Protein AF-A0AAV7XNY3-F1 (afdb_monomer_lite)

Foldseek 3Di:
DDDDPVVVVVPDDDPPDDVVVVVCVVPDPDDDDPLNVLLVVQDDPVDDPCVSCVLQVHDPDCCVVPPDQDPVSVVVVVVVVVPVVDDDDDDDDDPPPPPPVPPPPRHPSNVVNVVVVPDDDDPPDDDDPVLLVLLVVCCVPPNLPLVVSLVDPVVPVSDHSVRSVVSNVVQVVDCVSVVVVVPPPPPPPDDDDDPDDPPDPQDDDDPVRLVLLLVCCVPPNLPLCVSLVDPPPPVNDHSVRSVVSNVSQCVDCVSVVVSVVCVVVVDPDDDDDDDDDD

pLDDT: mean 78.26, std 18.75, range [31.02, 97.56]

Secondary structure (DSSP, 8-state):
-PPPHHHHHHT---TTS-HHHHHHHHH---PPPHHHHHHHHT--TTS-HHHHHHHTT--S-HHHHSPPPPHHHHHHHHHHHHHTTS---------------------HHHHHHHHHHTSPPP---PPPHHHHHHHHHHHHHHTT-HHHHHTSTT-TT---HHHHHHHHHHHHT-HHHHHHHHS------TT---S---PPPPPPPPHHHHHHHHHHHHHHTT-HHHHHT-TT-TT---HHHHHHHHHHHHH-HHHHHHHHHHHHTT------------

Sequence (278 aa):
MGRTKRERRARRYRHGVNRKRLRTKQESTGKVTDAVLAVQKEWDEKKSYMANLATMGLAFDPNIAVKIPSAKERVVPIVAESARDVQSDSESDESEVDSTPVESEKSRVAEEVERLAKRPRPNCMGLPKSQIKLLTHYINKYGEDYAAMSRDSKNIYQDTPSQIRQKIKVFKSIPAYWDCRERPKPVVVGKGQLPFRRSKKEKTFGKKEVEWITYCLNRYGRNYQAMAKDVRNEFQDSAGDIRREIMRFRRNPTYWDAYKANNVAGVYLVNKAPEIAP

InterPro domains:
  IPR019002 Ribosome biogenesis protein Nop16 [PF09420] (75-171)
  IPR019002 Ribosome biogenesis protein Nop16 [PF09420] (198-249)
  IPR019002 Ribosome biogenesis protein Nop16 [PTHR13243] (1-174)

Organism: NCBI:txid439358

Radius of gyration: 38.22 Å; chains: 1; bounding box: 58×65×115 Å

Structure (mmCIF, N/CA/C/O backbone):
data_AF-A0AAV7XNY3-F1
#
_entry.id   AF-A0AAV7XNY3-F1
#
loop_
_atom_site.group_PDB
_atom_site.id
_atom_site.type_symbol
_atom_site.label_atom_id
_atom_site.label_alt_id
_atom_site.label_comp_id
_atom_site.label_asym_id
_atom_site.label_entity_id
_atom_site.label_seq_id
_atom_site.pdbx_PDB_ins_code
_atom_site.Cartn_x
_atom_site.Cartn_y
_atom_site.Cartn_z
_atom_site.occupancy
_atom_site.B_iso_or_equiv
_atom_site.auth_seq_id
_atom_site.auth_comp_id
_atom_site.auth_asym_id
_atom_site.auth_atom_id
_atom_site.pdbx_PDB_model_num
ATOM 1 N N . MET A 1 1 ? -13.027 29.587 -40.091 1.00 60.62 1 MET A N 1
ATOM 2 C CA . MET A 1 1 ? -13.458 28.240 -39.648 1.00 60.62 1 MET A CA 1
ATOM 3 C C . MET A 1 1 ? -13.548 28.190 -38.128 1.00 60.62 1 MET A C 1
ATOM 5 O O . MET A 1 1 ? -12.575 28.503 -37.449 1.00 60.62 1 MET A O 1
ATOM 9 N N . GLY A 1 2 ? -14.722 27.864 -37.581 1.00 77.75 2 GLY A N 1
ATOM 10 C CA . GLY A 1 2 ? -14.920 27.738 -36.136 1.00 77.75 2 GLY A CA 1
ATOM 11 C C . GLY A 1 2 ? -14.223 26.498 -35.571 1.00 77.75 2 GLY A C 1
ATOM 12 O O . GLY A 1 2 ? -14.216 25.443 -36.196 1.00 77.75 2 GLY A O 1
ATOM 13 N N . ARG A 1 3 ? -13.642 26.623 -34.374 1.00 80.00 3 ARG A N 1
ATOM 14 C CA . ARG A 1 3 ? -12.966 25.509 -33.685 1.00 80.00 3 ARG A CA 1
ATOM 15 C C . ARG A 1 3 ? -13.921 24.348 -33.423 1.00 80.00 3 ARG A C 1
ATOM 17 O O . ARG A 1 3 ? -15.073 24.563 -33.032 1.00 80.00 3 ARG A O 1
ATOM 24 N N . THR A 1 4 ? -13.415 23.124 -33.537 1.00 87.81 4 THR A N 1
ATOM 25 C CA . THR A 1 4 ? -14.228 21.918 -33.337 1.00 87.81 4 THR A CA 1
ATOM 26 C C . THR A 1 4 ? -14.628 21.737 -31.867 1.00 87.81 4 THR A C 1
ATOM 28 O O . THR A 1 4 ? -13.979 22.219 -30.930 1.00 87.81 4 THR A O 1
ATOM 31 N N . LYS A 1 5 ? -15.714 20.992 -31.620 1.00 82.44 5 LYS A N 1
ATOM 32 C CA . LYS A 1 5 ? -16.205 20.689 -30.260 1.00 82.44 5 LYS A CA 1
ATOM 33 C C . LYS A 1 5 ? -15.150 19.951 -29.416 1.00 82.44 5 LYS A C 1
ATOM 35 O O . LYS A 1 5 ? -15.079 20.167 -28.204 1.00 82.44 5 LYS A O 1
ATOM 40 N N . ARG A 1 6 ? -14.302 19.130 -30.055 1.00 85.62 6 ARG A N 1
ATOM 41 C CA . ARG A 1 6 ? -13.172 18.420 -29.429 1.00 85.62 6 ARG A CA 1
ATOM 42 C C . ARG A 1 6 ? -12.104 19.394 -28.932 1.00 85.62 6 ARG A C 1
ATOM 44 O O . ARG A 1 6 ? -11.726 19.322 -27.765 1.00 85.62 6 ARG A O 1
ATOM 51 N N . GLU A 1 7 ? -11.691 20.347 -29.764 1.00 84.69 7 GLU A N 1
ATOM 52 C CA . GLU A 1 7 ? -10.712 21.376 -29.387 1.00 84.69 7 GLU A CA 1
ATOM 53 C C . GLU A 1 7 ? -11.215 22.264 -28.247 1.00 84.69 7 GLU A C 1
ATOM 55 O O . GLU A 1 7 ? -10.482 22.540 -27.296 1.00 84.69 7 GLU A O 1
ATOM 60 N N . ARG A 1 8 ? -12.493 22.666 -28.295 1.00 82.31 8 ARG A N 1
ATOM 61 C CA . ARG A 1 8 ? -13.129 23.449 -27.223 1.00 82.31 8 ARG A CA 1
ATOM 62 C C . ARG A 1 8 ? -13.159 22.692 -25.891 1.00 82.31 8 ARG A C 1
ATOM 64 O O . ARG A 1 8 ? -12.928 23.300 -24.850 1.00 82.31 8 ARG A O 1
ATOM 71 N N . ARG A 1 9 ? -13.405 21.374 -25.901 1.00 77.88 9 ARG A N 1
ATOM 72 C CA . ARG A 1 9 ? -13.362 20.526 -24.692 1.00 77.88 9 ARG A CA 1
ATOM 73 C C . ARG A 1 9 ? -11.938 20.318 -24.169 1.00 77.88 9 ARG A C 1
ATOM 75 O O . ARG A 1 9 ? -11.740 20.377 -22.959 1.00 77.88 9 ARG A O 1
ATOM 82 N N . ALA A 1 10 ? -10.960 20.110 -25.051 1.00 78.81 10 ALA A N 1
ATOM 83 C CA . ALA A 1 10 ? -9.560 19.894 -24.676 1.00 78.81 10 ALA A CA 1
ATOM 84 C C . ALA A 1 10 ? -8.910 21.140 -24.047 1.00 78.81 10 ALA A C 1
ATOM 86 O O . ALA A 1 10 ? -8.073 21.017 -23.158 1.00 78.81 10 ALA A O 1
ATOM 87 N N . ARG A 1 11 ? -9.329 22.341 -24.468 1.00 78.56 11 ARG A N 1
ATOM 88 C CA . ARG A 1 11 ? -8.808 23.625 -23.972 1.00 78.56 11 ARG A CA 1
ATOM 89 C C . ARG A 1 11 ? -9.497 24.153 -22.706 1.00 78.56 11 ARG A C 1
ATOM 91 O O . ARG A 1 11 ? -9.150 25.238 -22.248 1.00 78.56 11 ARG A O 1
ATOM 98 N N . ARG A 1 12 ? -10.451 23.422 -22.113 1.00 83.25 12 ARG A N 1
ATOM 99 C CA . ARG A 1 12 ? -11.052 23.821 -20.829 1.00 83.25 12 ARG A CA 1
ATOM 100 C C . ARG A 1 12 ? -10.043 23.660 -19.694 1.00 83.25 12 ARG A C 1
ATOM 102 O O . ARG A 1 12 ? -9.547 22.562 -19.442 1.00 83.25 12 ARG A O 1
ATOM 109 N N . TYR A 1 13 ? -9.783 24.755 -18.986 1.00 81.25 13 TYR A N 1
ATOM 110 C CA . TYR A 1 13 ? -8.960 24.742 -17.783 1.00 81.25 13 TYR A CA 1
ATOM 111 C C . TYR A 1 13 ? -9.664 23.942 -16.676 1.00 81.25 13 TYR A C 1
ATOM 113 O O . TYR A 1 13 ? -10.813 24.215 -16.332 1.00 81.25 13 TYR A O 1
ATOM 121 N N . ARG A 1 14 ? -8.991 22.921 -16.132 1.00 84.75 14 ARG A N 1
ATOM 122 C CA . ARG A 1 14 ? -9.511 22.100 -15.030 1.00 84.75 14 ARG A CA 1
ATOM 123 C C . ARG A 1 14 ? -8.965 22.625 -13.706 1.00 84.75 14 ARG A C 1
ATOM 125 O O . ARG A 1 14 ? -7.816 22.352 -13.375 1.00 84.75 14 ARG A O 1
ATOM 132 N N . HIS A 1 15 ? -9.797 23.324 -12.938 1.00 86.12 15 HIS A N 1
ATOM 133 C CA . HIS A 1 15 ? -9.396 23.929 -11.661 1.00 86.12 15 HIS A CA 1
ATOM 134 C C . HIS A 1 15 ? -8.966 22.903 -10.593 1.00 86.12 15 HIS A C 1
ATOM 136 O O . HIS A 1 15 ? -8.122 23.207 -9.760 1.00 86.12 15 HIS A O 1
ATOM 142 N N . GLY A 1 16 ? -9.472 21.665 -10.653 1.00 89.25 16 GLY A N 1
ATOM 143 C CA . GLY A 1 16 ? -9.111 20.591 -9.714 1.00 89.25 16 GLY A CA 1
ATOM 144 C C . GLY A 1 16 ? -7.797 19.858 -10.017 1.00 89.25 16 GLY A C 1
ATOM 145 O O . GLY A 1 16 ? -7.456 18.909 -9.316 1.00 89.25 16 GLY A O 1
ATOM 146 N N . VAL A 1 17 ? -7.063 20.238 -11.071 1.00 88.50 17 VAL A N 1
ATOM 147 C CA . VAL A 1 17 ? -5.832 19.547 -11.481 1.00 88.50 17 VAL A CA 1
ATOM 148 C C . VAL A 1 17 ? -4.634 20.471 -11.323 1.00 88.50 17 VAL A C 1
ATOM 150 O O . VAL A 1 17 ? -4.511 21.487 -12.004 1.00 88.50 17 VAL A O 1
ATOM 153 N N . ASN A 1 18 ? -3.684 20.077 -10.475 1.00 90.31 18 ASN A N 1
ATOM 154 C CA . ASN A 1 18 ? -2.421 20.793 -10.356 1.00 90.31 18 ASN A CA 1
ATOM 155 C C . ASN A 1 18 ? -1.539 20.516 -11.588 1.00 90.31 18 ASN A C 1
ATOM 157 O O . ASN A 1 18 ? -0.891 19.471 -11.690 1.00 90.31 18 ASN A O 1
ATOM 161 N N . ARG A 1 19 ? -1.514 21.468 -12.528 1.00 84.81 19 ARG A N 1
ATOM 162 C CA . ARG A 1 19 ? -0.795 21.354 -13.809 1.00 84.81 19 ARG A CA 1
ATOM 163 C C . ARG A 1 19 ? 0.710 21.158 -13.642 1.00 84.81 19 ARG A C 1
ATOM 165 O O . ARG A 1 19 ? 1.293 20.454 -14.456 1.00 84.81 19 ARG A O 1
ATOM 172 N N . LYS A 1 20 ? 1.322 21.709 -12.583 1.00 89.88 20 LYS A N 1
ATOM 173 C CA . LYS A 1 20 ? 2.748 21.485 -12.290 1.00 89.88 20 LYS A CA 1
ATOM 174 C C . LYS A 1 20 ? 3.008 20.005 -12.007 1.00 89.88 20 LYS A C 1
ATOM 176 O O . LYS A 1 20 ? 3.849 19.407 -12.658 1.00 89.88 20 LYS A O 1
ATOM 181 N N . ARG A 1 21 ? 2.206 19.386 -11.130 1.00 91.62 21 ARG A N 1
ATOM 182 C CA . ARG A 1 21 ? 2.312 17.946 -10.821 1.00 91.62 21 ARG A CA 1
ATOM 183 C C . ARG A 1 21 ? 2.036 17.066 -12.037 1.00 91.62 21 ARG A C 1
ATOM 185 O O . ARG A 1 21 ? 2.704 16.055 -12.218 1.00 91.62 21 ARG A O 1
ATOM 192 N N . LEU A 1 22 ? 1.054 17.441 -12.857 1.00 90.00 22 LEU A N 1
ATOM 193 C CA . LEU A 1 22 ? 0.734 16.715 -14.085 1.00 90.00 22 LEU A CA 1
ATOM 194 C C . LEU A 1 22 ? 1.901 16.774 -15.076 1.00 90.00 22 LEU A C 1
ATOM 196 O O . LEU A 1 22 ? 2.285 15.735 -15.598 1.00 90.00 22 LEU A O 1
ATOM 200 N N . ARG A 1 23 ? 2.495 17.956 -15.274 1.00 91.31 23 ARG A N 1
ATOM 201 C CA . ARG A 1 23 ? 3.673 18.146 -16.125 1.00 91.31 23 ARG A CA 1
ATOM 202 C C . ARG A 1 23 ? 4.863 17.331 -15.622 1.00 91.31 23 ARG A C 1
ATOM 204 O O . ARG A 1 23 ? 5.391 16.537 -16.381 1.00 91.31 23 ARG A O 1
ATOM 211 N N . THR A 1 24 ? 5.197 17.419 -14.333 1.00 92.12 24 THR A N 1
ATOM 212 C CA . THR A 1 24 ? 6.263 16.596 -13.736 1.00 92.12 24 THR A CA 1
ATOM 213 C C . THR A 1 24 ? 5.999 15.101 -13.917 1.00 92.12 24 THR A C 1
ATOM 215 O O . THR A 1 24 ? 6.927 14.345 -14.161 1.00 92.12 24 THR A O 1
ATOM 218 N N . LYS A 1 25 ? 4.738 14.656 -13.831 1.00 89.94 25 LYS A N 1
ATOM 219 C CA . LYS A 1 25 ? 4.373 13.256 -14.085 1.00 89.94 25 LYS A CA 1
ATOM 220 C C . LYS A 1 25 ? 4.537 12.863 -15.559 1.00 89.94 25 LYS A C 1
ATOM 222 O O . LYS A 1 25 ? 4.897 11.725 -15.817 1.00 89.94 25 LYS A O 1
ATOM 227 N N . GLN A 1 26 ? 4.248 13.766 -16.495 1.00 88.00 26 GLN A N 1
ATOM 228 C CA . GLN A 1 26 ? 4.420 13.536 -17.935 1.00 88.00 26 GLN A CA 1
ATOM 229 C C . GLN A 1 26 ? 5.892 13.529 -18.352 1.00 88.00 26 GLN A C 1
ATOM 231 O O . GLN A 1 26 ? 6.279 12.709 -19.170 1.00 88.00 26 GLN A O 1
ATOM 236 N N . GLU A 1 27 ? 6.694 14.427 -17.784 1.00 90.94 27 GLU A N 1
ATOM 237 C CA . GLU A 1 27 ? 8.138 14.529 -18.036 1.00 90.94 27 GLU A CA 1
ATOM 238 C C . GLU A 1 27 ? 8.943 13.491 -17.240 1.00 90.94 27 GLU A C 1
ATOM 240 O O . GLU A 1 27 ? 10.136 13.322 -17.468 1.00 90.94 27 GLU A O 1
ATOM 245 N N . SER A 1 28 ? 8.318 12.796 -16.285 1.00 89.56 28 SER A N 1
ATOM 246 C CA . SER A 1 28 ? 8.999 11.770 -15.505 1.00 89.56 28 SER A CA 1
ATOM 247 C C . SER A 1 28 ? 9.306 10.557 -16.376 1.00 89.56 28 SER A C 1
ATOM 249 O O . SER A 1 28 ? 8.402 9.856 -16.823 1.00 89.56 28 SER A O 1
ATOM 251 N N . THR A 1 29 ? 10.592 10.239 -16.495 1.00 82.94 29 THR A N 1
ATOM 252 C CA . THR A 1 29 ? 11.114 9.016 -17.128 1.00 82.94 29 THR A CA 1
ATOM 253 C C . THR A 1 29 ? 10.800 7.739 -16.327 1.00 82.94 29 THR A C 1
ATOM 255 O O . THR A 1 29 ? 11.168 6.639 -16.722 1.00 82.94 29 THR A O 1
ATOM 258 N N . GLY A 1 30 ? 10.097 7.855 -15.192 1.00 84.81 30 GLY A N 1
ATOM 259 C CA . GLY A 1 30 ? 9.777 6.733 -14.314 1.00 84.81 30 GLY A CA 1
ATOM 260 C C . GLY A 1 30 ? 10.961 6.277 -13.456 1.00 84.81 30 GLY A C 1
ATOM 261 O O . GLY A 1 30 ? 11.948 6.990 -13.286 1.00 84.81 30 GLY A O 1
ATOM 262 N N . LYS A 1 31 ? 10.829 5.094 -12.845 1.00 84.06 31 LYS A N 1
ATOM 263 C CA . LYS A 1 31 ? 11.917 4.457 -12.091 1.00 84.06 31 LYS A CA 1
ATOM 264 C C . LYS A 1 31 ? 12.722 3.579 -13.038 1.00 84.06 31 LYS A C 1
ATOM 266 O O . LYS A 1 31 ? 12.127 2.805 -13.784 1.00 84.06 31 LYS A O 1
ATOM 271 N N . VAL A 1 32 ? 14.046 3.657 -12.947 1.00 83.50 32 VAL A N 1
ATOM 272 C CA . VAL A 1 32 ? 14.933 2.739 -13.664 1.00 83.50 32 VAL A CA 1
ATOM 273 C C . VAL A 1 32 ? 14.708 1.330 -13.117 1.00 83.50 32 VAL A C 1
ATOM 275 O O . VAL A 1 32 ? 14.843 1.094 -11.917 1.00 83.50 32 VAL A O 1
ATOM 278 N N . THR A 1 33 ? 14.289 0.416 -13.985 1.00 85.88 33 THR A N 1
ATOM 279 C CA . THR A 1 33 ? 14.104 -1.002 -13.654 1.00 85.88 33 THR A CA 1
ATOM 280 C C . THR A 1 33 ? 15.381 -1.785 -13.924 1.00 85.88 33 THR A C 1
ATOM 282 O O .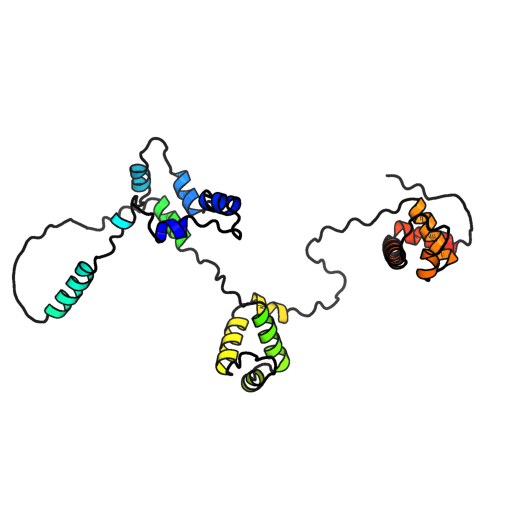 THR A 1 33 ? 16.136 -1.418 -14.822 1.00 85.88 33 THR A O 1
ATOM 285 N N . ASP A 1 34 ? 15.562 -2.920 -13.253 1.00 85.44 34 ASP A N 1
ATOM 286 C CA . ASP A 1 34 ? 16.722 -3.807 -13.438 1.00 85.44 34 ASP A CA 1
ATOM 287 C C . ASP A 1 34 ? 16.963 -4.200 -14.910 1.00 85.44 34 ASP A C 1
ATOM 289 O O . ASP A 1 34 ? 18.106 -4.288 -15.344 1.00 85.44 34 ASP A O 1
ATOM 293 N N . ALA A 1 35 ? 15.897 -4.350 -15.706 1.00 87.12 35 ALA A N 1
ATOM 294 C CA . ALA A 1 35 ? 15.998 -4.638 -17.140 1.00 87.12 35 ALA A CA 1
ATOM 295 C C . ALA A 1 35 ? 16.651 -3.495 -17.942 1.00 87.12 35 ALA A C 1
ATOM 297 O O . ALA A 1 35 ? 17.432 -3.743 -18.852 1.00 87.12 35 ALA A O 1
ATOM 298 N N . VAL A 1 36 ? 16.382 -2.239 -17.574 1.00 86.94 36 VAL A N 1
ATOM 299 C CA . VAL A 1 36 ? 16.986 -1.063 -18.226 1.00 86.94 36 VAL A CA 1
ATOM 300 C C . VAL A 1 36 ? 18.461 -0.951 -17.849 1.00 86.94 36 VAL A C 1
ATOM 302 O O . VAL A 1 36 ? 19.274 -0.571 -18.683 1.00 86.94 36 VAL A O 1
ATOM 305 N N . LEU A 1 37 ? 18.825 -1.341 -16.623 1.00 90.44 37 LEU A N 1
ATOM 306 C CA . LEU A 1 37 ? 20.226 -1.399 -16.202 1.00 90.44 37 LEU A CA 1
ATOM 307 C C . LEU A 1 37 ? 21.015 -2.463 -16.974 1.00 90.44 37 LEU A C 1
ATOM 309 O O . LEU A 1 37 ? 22.175 -2.223 -17.289 1.00 90.44 37 LEU A O 1
ATOM 313 N N . ALA A 1 38 ? 20.411 -3.616 -17.282 1.00 90.25 38 ALA A N 1
ATOM 314 C CA . ALA A 1 38 ? 21.050 -4.646 -18.106 1.00 90.25 38 ALA A CA 1
ATOM 315 C C . ALA A 1 38 ? 21.372 -4.113 -19.513 1.00 90.25 38 ALA A C 1
ATOM 317 O O . ALA A 1 38 ? 22.508 -4.219 -19.963 1.00 90.25 38 ALA A O 1
ATOM 318 N N . VAL A 1 39 ? 20.412 -3.432 -20.145 1.00 90.62 39 VAL A N 1
ATOM 319 C CA . VAL A 1 39 ? 20.593 -2.787 -21.458 1.00 90.62 39 VAL A CA 1
ATOM 320 C C . VAL A 1 39 ? 21.642 -1.675 -21.407 1.00 90.62 39 VAL A C 1
ATOM 322 O O . VAL A 1 39 ? 22.484 -1.574 -22.292 1.00 90.62 39 VAL A O 1
ATOM 325 N N . GLN A 1 40 ? 21.628 -0.847 -20.359 1.00 90.69 40 GLN A N 1
ATOM 326 C CA . GLN A 1 40 ? 22.558 0.276 -20.230 1.00 90.69 40 GLN A CA 1
ATOM 327 C C . GLN A 1 40 ? 24.022 -0.176 -20.124 1.00 90.69 40 GLN A C 1
ATOM 329 O O . GLN A 1 40 ? 24.902 0.520 -20.618 1.00 90.69 40 GLN A O 1
ATOM 334 N N . LYS A 1 41 ? 24.293 -1.327 -19.496 1.00 90.50 41 LYS A N 1
ATOM 335 C CA . LYS A 1 41 ? 25.660 -1.856 -19.339 1.00 90.50 41 LYS A CA 1
ATOM 336 C C . LYS A 1 41 ? 26.322 -2.217 -20.663 1.00 90.50 41 LYS A C 1
ATOM 338 O O . LYS A 1 41 ? 27.535 -2.094 -20.773 1.00 90.50 41 LYS A O 1
ATOM 343 N N . GLU A 1 42 ? 25.541 -2.687 -21.628 1.00 90.12 42 GLU A N 1
ATOM 344 C CA . GLU A 1 42 ? 26.048 -3.117 -22.934 1.00 90.12 42 GLU A CA 1
ATOM 345 C C . GLU A 1 42 ? 25.884 -2.033 -24.010 1.00 90.12 42 GLU A C 1
ATOM 347 O O . GLU A 1 42 ? 26.185 -2.255 -25.182 1.00 90.12 42 GLU A O 1
ATOM 352 N N . TRP A 1 43 ? 25.399 -0.850 -23.624 1.00 92.81 43 TRP A N 1
ATOM 353 C CA . TRP A 1 43 ? 25.141 0.242 -24.549 1.00 92.81 43 TRP A CA 1
ATOM 354 C C . TRP A 1 43 ? 26.443 0.888 -25.037 1.00 92.81 43 TRP A C 1
ATOM 356 O O . TRP A 1 43 ? 27.209 1.422 -24.238 1.00 92.81 43 TRP A O 1
ATOM 366 N N . ASP A 1 44 ? 26.662 0.894 -26.354 1.00 93.12 44 ASP A N 1
ATOM 367 C CA . ASP A 1 44 ? 27.794 1.575 -26.990 1.00 93.12 44 ASP A CA 1
ATOM 368 C C . ASP A 1 44 ? 27.338 2.905 -27.610 1.00 93.12 44 ASP A C 1
ATOM 370 O O . ASP A 1 44 ? 26.508 2.937 -28.519 1.00 93.12 44 ASP A O 1
ATOM 374 N N . GLU A 1 45 ? 27.888 4.021 -27.134 1.00 95.06 45 GLU A N 1
ATOM 375 C CA . GLU A 1 45 ? 27.545 5.367 -27.614 1.00 95.06 45 GLU A CA 1
ATOM 376 C C . GLU A 1 45 ? 27.978 5.625 -29.066 1.00 95.06 45 GLU A C 1
ATOM 378 O O . GLU A 1 45 ? 27.453 6.532 -29.712 1.00 95.06 45 GLU A O 1
ATOM 383 N N . LYS A 1 46 ? 28.917 4.834 -29.602 1.00 95.06 46 LYS A N 1
ATOM 384 C CA . LYS A 1 46 ? 29.438 4.999 -30.969 1.00 95.06 46 LYS A CA 1
ATOM 385 C C . LYS A 1 46 ? 28.545 4.369 -32.033 1.00 95.06 46 LYS A C 1
ATOM 387 O O . LYS A 1 46 ? 28.662 4.705 -33.210 1.00 95.06 46 LYS A O 1
ATOM 392 N N . LYS A 1 47 ? 27.682 3.435 -31.641 1.00 93.19 47 LYS A N 1
ATOM 393 C CA . LYS A 1 47 ? 26.783 2.719 -32.546 1.00 93.19 47 LYS A CA 1
ATOM 394 C C . LYS A 1 47 ? 25.425 3.408 -32.614 1.00 93.19 47 LYS A C 1
ATOM 396 O O . LYS A 1 47 ? 24.987 4.083 -31.684 1.00 93.19 47 LYS A O 1
ATOM 401 N N . SER A 1 48 ? 24.727 3.213 -33.732 1.00 93.94 48 SER A N 1
ATOM 402 C CA . SER A 1 48 ? 23.345 3.675 -33.848 1.00 93.94 48 SER A CA 1
ATOM 403 C C . SER A 1 48 ? 22.443 2.912 -32.872 1.00 93.94 48 SER A C 1
ATOM 405 O O . SER A 1 48 ? 22.691 1.751 -32.543 1.00 93.94 48 SER A O 1
ATOM 407 N N . TYR A 1 49 ? 21.353 3.549 -32.440 1.00 90.56 49 TYR A N 1
ATOM 408 C CA . TYR A 1 49 ? 20.382 2.934 -31.530 1.00 90.56 49 TYR A CA 1
ATOM 409 C C . TYR A 1 49 ? 19.856 1.586 -32.060 1.00 90.56 49 TYR A C 1
ATOM 411 O O . TYR A 1 49 ? 19.769 0.616 -31.313 1.00 90.56 49 TYR A O 1
ATOM 419 N N . MET A 1 50 ? 19.564 1.506 -33.364 1.00 91.75 50 MET A N 1
ATOM 420 C CA . MET A 1 50 ? 19.087 0.280 -34.012 1.00 91.75 50 MET A CA 1
ATOM 421 C C . MET A 1 50 ? 20.154 -0.825 -34.013 1.00 91.75 50 MET A C 1
ATOM 423 O O . MET A 1 50 ? 19.833 -1.975 -33.727 1.00 91.75 50 MET A O 1
ATOM 427 N N . ALA A 1 51 ? 21.421 -0.480 -34.269 1.00 90.56 51 ALA A N 1
ATOM 428 C CA . ALA A 1 51 ? 22.524 -1.440 -34.236 1.00 90.56 51 ALA A CA 1
ATOM 429 C C . ALA A 1 51 ? 22.796 -1.961 -32.815 1.00 90.56 51 ALA A C 1
ATOM 431 O O . ALA A 1 51 ? 23.058 -3.150 -32.639 1.00 90.56 51 ALA A O 1
ATOM 432 N N . ASN A 1 52 ? 22.689 -1.100 -31.797 1.00 92.69 52 ASN A N 1
ATOM 433 C CA . ASN A 1 52 ? 22.810 -1.505 -30.395 1.00 92.69 52 ASN A CA 1
ATOM 434 C C . ASN A 1 52 ? 21.735 -2.511 -30.002 1.00 92.69 52 ASN A C 1
ATOM 436 O O . ASN A 1 52 ? 22.058 -3.580 -29.491 1.00 92.69 52 ASN A O 1
ATOM 440 N N . LEU A 1 53 ? 20.469 -2.203 -30.291 1.00 90.31 53 LEU A N 1
ATOM 441 C CA . LEU A 1 53 ? 19.373 -3.117 -29.989 1.00 90.31 53 LEU A CA 1
ATOM 442 C C . LEU A 1 53 ? 19.514 -4.447 -30.731 1.00 90.31 53 LEU A C 1
ATOM 444 O O . LEU A 1 53 ? 19.372 -5.491 -30.103 1.00 90.31 53 LEU A O 1
ATOM 448 N N . ALA A 1 54 ? 19.877 -4.422 -32.017 1.00 89.44 54 ALA A N 1
ATOM 449 C CA . ALA A 1 54 ? 20.114 -5.638 -32.789 1.00 89.44 54 ALA A CA 1
ATOM 450 C C . ALA A 1 54 ? 21.250 -6.491 -32.193 1.00 89.44 54 ALA A C 1
ATOM 452 O O . ALA A 1 54 ? 21.094 -7.700 -32.054 1.00 89.44 54 ALA A O 1
ATOM 453 N N . THR A 1 55 ? 22.350 -5.865 -31.753 1.00 89.62 55 THR A N 1
ATOM 454 C CA . THR A 1 55 ? 23.471 -6.557 -31.078 1.00 89.62 55 THR A CA 1
ATOM 455 C C . THR A 1 55 ? 23.024 -7.215 -29.762 1.00 89.62 55 THR A C 1
ATOM 457 O O . THR A 1 55 ? 23.473 -8.304 -29.408 1.00 89.62 55 THR A O 1
ATOM 460 N N . MET A 1 56 ? 22.106 -6.570 -29.039 1.00 88.94 56 MET A N 1
ATOM 461 C CA . MET A 1 56 ? 21.530 -7.077 -27.787 1.00 88.94 56 MET A CA 1
ATOM 462 C C . MET A 1 56 ? 20.382 -8.078 -27.992 1.00 88.94 56 MET A C 1
ATOM 464 O O . MET A 1 56 ? 19.803 -8.539 -27.009 1.00 88.94 56 MET A O 1
ATOM 468 N N . GLY A 1 57 ? 20.012 -8.403 -29.237 1.00 88.12 57 GLY A N 1
ATOM 469 C CA . GLY A 1 57 ? 18.868 -9.270 -29.539 1.00 88.12 57 GLY A CA 1
ATOM 470 C C . GLY A 1 57 ? 17.508 -8.642 -29.203 1.00 88.12 57 GLY A C 1
ATOM 471 O O . GLY A 1 57 ? 16.550 -9.353 -28.908 1.00 88.12 57 GLY A O 1
ATOM 472 N N . LEU A 1 58 ? 17.416 -7.309 -29.202 1.00 89.19 58 LEU A N 1
ATOM 473 C CA . LEU A 1 58 ? 16.201 -6.550 -28.911 1.00 89.19 58 LEU A CA 1
ATOM 474 C C . LEU A 1 58 ? 15.596 -5.957 -30.188 1.00 89.19 58 LEU A C 1
ATOM 476 O O . LEU A 1 58 ? 16.295 -5.461 -31.071 1.00 89.19 58 LEU A O 1
ATOM 480 N N . ALA A 1 59 ? 14.266 -5.953 -30.259 1.00 91.06 59 ALA A N 1
ATOM 481 C CA . ALA A 1 59 ? 13.541 -5.334 -31.362 1.00 91.06 59 ALA A CA 1
ATOM 482 C C . ALA A 1 59 ? 13.526 -3.800 -31.236 1.00 91.06 59 ALA A C 1
ATOM 484 O O . ALA A 1 59 ? 13.191 -3.264 -30.179 1.00 91.06 59 ALA A O 1
ATOM 485 N N . PHE A 1 60 ? 13.830 -3.099 -32.334 1.00 90.56 60 PHE A N 1
ATOM 486 C CA . PHE A 1 60 ? 13.686 -1.640 -32.430 1.00 90.56 60 PHE A CA 1
ATOM 487 C C . PHE A 1 60 ? 12.214 -1.209 -32.445 1.00 90.56 60 PHE A C 1
ATOM 489 O O . PHE A 1 60 ? 11.813 -0.347 -31.665 1.00 90.56 60 PHE A O 1
ATOM 496 N N . ASP A 1 61 ? 11.407 -1.832 -33.309 1.00 89.50 61 ASP A N 1
ATOM 497 C CA . ASP A 1 61 ? 9.966 -1.594 -33.392 1.00 89.50 61 ASP A CA 1
ATOM 498 C C . ASP A 1 61 ? 9.203 -2.891 -33.071 1.00 89.50 61 ASP A C 1
ATOM 500 O O . ASP A 1 61 ? 9.294 -3.867 -33.828 1.00 89.50 61 ASP A O 1
ATOM 504 N N . PRO A 1 62 ? 8.433 -2.930 -31.968 1.00 87.56 62 PRO A N 1
ATOM 505 C CA . PRO A 1 62 ? 7.661 -4.108 -31.601 1.00 87.56 62 PRO A CA 1
ATOM 506 C C . PRO A 1 62 ? 6.543 -4.423 -32.598 1.00 87.56 62 PRO A C 1
ATOM 508 O O . PRO A 1 62 ? 6.173 -5.584 -32.709 1.00 87.56 62 PRO A O 1
ATOM 511 N N . ASN A 1 63 ? 6.009 -3.443 -33.335 1.00 86.56 63 ASN A N 1
ATOM 512 C CA . ASN A 1 63 ? 4.930 -3.691 -34.299 1.00 86.56 63 ASN A CA 1
ATOM 513 C C . ASN A 1 63 ? 5.436 -4.425 -35.546 1.00 86.56 63 ASN A C 1
ATOM 515 O O . ASN A 1 63 ? 4.683 -5.163 -36.178 1.00 86.56 63 ASN A O 1
ATOM 519 N N . ILE A 1 64 ? 6.707 -4.210 -35.894 1.00 86.81 64 ILE A N 1
ATOM 520 C CA . ILE A 1 64 ? 7.374 -4.903 -36.998 1.00 86.81 64 ILE A CA 1
ATOM 521 C C . ILE A 1 64 ? 7.800 -6.303 -36.548 1.00 86.81 64 ILE A C 1
ATOM 523 O O . ILE A 1 64 ? 7.584 -7.264 -37.282 1.00 86.81 64 ILE A O 1
ATOM 527 N N . ALA A 1 65 ? 8.371 -6.419 -35.343 1.00 86.69 65 ALA A N 1
ATOM 528 C CA . ALA A 1 65 ? 8.842 -7.692 -34.798 1.00 86.69 65 ALA A CA 1
ATOM 529 C C . ALA A 1 65 ? 7.696 -8.641 -34.407 1.00 86.69 65 ALA A C 1
ATOM 531 O O . ALA A 1 65 ? 7.768 -9.839 -34.658 1.00 86.69 65 ALA A O 1
ATOM 532 N N . VAL A 1 66 ? 6.622 -8.111 -33.815 1.00 86.06 66 VAL A N 1
ATOM 533 C CA . VAL A 1 66 ? 5.417 -8.851 -33.421 1.00 86.06 66 VAL A CA 1
ATOM 534 C C . VAL A 1 66 ? 4.247 -8.324 -34.245 1.00 86.06 66 VAL A C 1
ATOM 536 O O . VAL A 1 66 ? 3.439 -7.515 -33.781 1.00 86.06 66 VAL A O 1
ATOM 539 N N . LYS A 1 67 ? 4.165 -8.767 -35.503 1.00 84.56 67 LYS A N 1
ATOM 540 C CA . LYS A 1 67 ? 3.075 -8.378 -36.405 1.00 84.56 67 LYS A CA 1
ATOM 541 C C . LYS A 1 67 ? 1.742 -8.861 -35.832 1.00 84.56 67 LYS A C 1
ATOM 543 O O . LYS A 1 67 ? 1.528 -10.057 -35.652 1.00 84.56 67 LYS A O 1
ATOM 548 N N . ILE A 1 68 ? 0.834 -7.928 -35.542 1.00 84.12 68 ILE A N 1
ATOM 549 C CA . ILE A 1 68 ? -0.541 -8.273 -35.167 1.00 84.12 68 ILE A CA 1
ATOM 550 C C . ILE A 1 68 ? -1.277 -8.623 -36.463 1.00 84.12 68 ILE A C 1
ATOM 552 O O . ILE A 1 68 ? -1.441 -7.728 -37.295 1.00 84.12 68 ILE A O 1
ATOM 556 N N . PRO A 1 69 ? -1.750 -9.870 -36.639 1.00 84.38 69 PRO A N 1
ATOM 557 C CA . PRO A 1 69 ? -2.400 -10.263 -37.880 1.00 84.38 69 PRO A CA 1
ATOM 558 C C . PRO A 1 69 ? -3.664 -9.432 -38.092 1.00 84.38 69 PRO A C 1
ATOM 560 O O . PRO A 1 69 ? -4.474 -9.266 -37.161 1.00 84.38 69 PRO A O 1
ATOM 563 N N . SER A 1 70 ? -3.818 -8.906 -39.308 1.00 84.06 70 SER A N 1
ATOM 564 C CA . SER A 1 70 ? -4.987 -8.121 -39.699 1.00 84.06 70 SER A CA 1
ATOM 565 C C . SER A 1 70 ? -6.260 -8.974 -39.636 1.00 84.06 70 SER A C 1
ATOM 567 O O . SER A 1 70 ? -6.213 -10.200 -39.688 1.00 84.06 70 SER A O 1
ATOM 569 N N . ALA A 1 71 ? -7.437 -8.351 -39.514 1.00 79.81 71 ALA A N 1
ATOM 570 C CA . ALA A 1 71 ? -8.697 -9.105 -39.459 1.00 79.81 71 ALA A CA 1
ATOM 571 C C . ALA A 1 71 ? -8.885 -10.020 -40.685 1.00 79.81 71 ALA A C 1
ATOM 573 O O . ALA A 1 71 ? -9.460 -11.093 -40.556 1.00 79.81 71 ALA A O 1
ATOM 574 N N . LYS A 1 72 ? -8.347 -9.625 -41.847 1.00 77.38 72 LYS A N 1
ATOM 575 C CA . LYS A 1 72 ? -8.328 -10.453 -43.057 1.00 77.38 72 LYS A CA 1
ATOM 576 C C . LYS A 1 72 ? -7.386 -11.646 -42.886 1.00 77.38 72 LYS A C 1
ATOM 578 O O . LYS A 1 72 ? -7.820 -12.775 -43.061 1.00 77.38 72 LYS A O 1
ATOM 583 N N . GLU A 1 73 ? -6.157 -11.416 -42.431 1.00 77.69 73 GLU A N 1
ATOM 584 C CA . GLU A 1 73 ? -5.171 -12.475 -42.150 1.00 77.69 73 GLU A CA 1
ATOM 585 C C . GLU A 1 73 ? -5.594 -13.439 -41.037 1.00 77.69 73 GLU A C 1
ATOM 587 O O . GLU A 1 73 ? -5.146 -14.575 -41.025 1.00 77.69 73 GLU A O 1
ATOM 592 N N . ARG A 1 74 ? -6.463 -13.027 -40.106 1.00 75.19 74 ARG A N 1
ATOM 593 C CA . ARG A 1 74 ? -7.043 -13.928 -39.092 1.00 75.19 74 ARG A CA 1
ATOM 594 C C . ARG A 1 74 ? -8.144 -14.826 -39.648 1.00 75.19 74 ARG A C 1
ATOM 596 O O . ARG A 1 74 ? -8.347 -15.914 -39.128 1.00 75.19 74 ARG A O 1
ATOM 603 N N . VAL A 1 75 ? -8.876 -14.356 -40.657 1.00 72.00 75 VAL A N 1
ATOM 604 C CA . VAL A 1 75 ? -10.013 -15.077 -41.252 1.00 72.00 75 VAL A CA 1
ATOM 605 C C . VAL A 1 75 ? -9.545 -16.053 -42.330 1.00 72.00 75 VAL A C 1
ATOM 607 O O . VAL A 1 75 ? -10.088 -17.147 -42.418 1.00 72.00 75 VAL A O 1
ATOM 610 N N . VAL A 1 76 ? -8.509 -15.705 -43.098 1.00 66.88 76 VAL A N 1
ATOM 611 C CA . VAL A 1 76 ? -7.927 -16.564 -44.147 1.00 66.88 76 VAL A CA 1
ATOM 612 C C . VAL A 1 76 ? -7.550 -17.975 -43.652 1.00 66.88 76 VAL A C 1
ATOM 614 O O . VAL A 1 76 ? -7.970 -18.926 -44.303 1.00 66.88 76 VAL A O 1
ATOM 617 N N . PRO A 1 77 ? -6.860 -18.177 -42.511 1.00 61.75 77 PRO A N 1
ATOM 618 C CA . PRO A 1 77 ? -6.545 -19.522 -42.026 1.00 61.75 77 PRO A CA 1
ATOM 619 C C . PRO A 1 77 ? -7.786 -20.278 -41.535 1.00 61.75 77 PRO A C 1
ATOM 621 O O . PRO A 1 77 ? -7.881 -21.473 -41.766 1.00 61.75 77 PRO A O 1
ATOM 624 N N . ILE A 1 78 ? -8.780 -19.596 -40.952 1.00 60.44 78 ILE A N 1
ATOM 625 C CA . ILE A 1 78 ? -10.033 -20.226 -40.492 1.00 60.44 78 ILE A CA 1
ATOM 626 C C . ILE A 1 78 ? -10.872 -20.705 -41.687 1.00 60.44 78 ILE A C 1
ATOM 628 O O . ILE A 1 78 ? -11.463 -21.782 -41.644 1.00 60.44 78 ILE A O 1
ATOM 632 N N . VAL A 1 79 ? -10.915 -19.918 -42.767 1.00 59.09 79 VAL A N 1
ATOM 633 C CA . VAL A 1 79 ? -11.609 -20.277 -44.015 1.00 59.09 79 VAL A CA 1
ATOM 634 C C . VAL A 1 79 ? -10.847 -21.367 -44.772 1.00 59.09 79 VAL A C 1
ATOM 636 O O . VAL A 1 79 ? -11.467 -22.289 -45.283 1.00 59.09 79 VAL A O 1
ATOM 639 N N . ALA A 1 80 ? -9.513 -21.323 -44.790 1.00 59.06 80 ALA A N 1
ATOM 640 C CA . ALA A 1 80 ? -8.695 -22.380 -45.380 1.00 59.06 80 ALA A CA 1
ATOM 641 C C . ALA A 1 80 ? -8.795 -23.705 -44.600 1.00 59.06 80 ALA A C 1
ATOM 643 O O . ALA A 1 80 ? -8.854 -24.763 -45.212 1.00 59.06 80 ALA A O 1
ATOM 644 N N . GLU A 1 81 ? -8.868 -23.675 -43.267 1.00 58.12 81 GLU A N 1
ATOM 645 C CA . GLU A 1 81 ? -9.078 -24.871 -42.437 1.00 58.12 81 GLU A CA 1
ATOM 646 C C . GLU A 1 81 ? -10.481 -25.464 -42.596 1.00 58.12 81 GLU A C 1
ATOM 648 O O . GLU A 1 81 ? -10.622 -26.681 -42.599 1.00 58.12 81 GLU A O 1
ATOM 653 N N . SER A 1 82 ? -11.504 -24.629 -42.798 1.00 56.06 82 SER A N 1
ATOM 654 C CA . SER A 1 82 ? -12.877 -25.088 -43.069 1.00 56.06 82 SER A CA 1
ATOM 655 C C . SER A 1 82 ? -13.131 -25.484 -44.531 1.00 56.06 82 SER A C 1
ATOM 657 O O . SER A 1 82 ? -14.119 -26.156 -44.808 1.00 56.06 82 SER A O 1
ATOM 659 N N . ALA A 1 83 ? -12.244 -25.119 -45.462 1.00 54.16 83 ALA A N 1
ATOM 660 C CA . ALA A 1 83 ? -12.308 -25.508 -46.874 1.00 54.16 83 ALA A CA 1
ATOM 661 C C . ALA A 1 83 ? -11.477 -26.764 -47.217 1.00 54.16 83 ALA A C 1
ATOM 663 O O . ALA A 1 83 ? -11.574 -27.270 -48.331 1.00 54.16 83 ALA A O 1
ATOM 664 N N . ARG A 1 84 ? -10.686 -27.300 -46.275 1.00 52.00 84 ARG A N 1
ATOM 665 C CA . ARG A 1 84 ? -9.855 -28.507 -46.472 1.00 52.00 84 ARG A CA 1
ATOM 666 C C . ARG A 1 84 ? -10.634 -29.830 -46.542 1.00 52.00 84 ARG A C 1
ATOM 668 O O . ARG A 1 84 ? -10.011 -30.862 -46.763 1.00 52.00 84 ARG A O 1
ATOM 675 N N . ASP A 1 85 ? -11.963 -29.802 -46.441 1.00 49.31 85 ASP A N 1
ATOM 676 C CA . ASP A 1 85 ? -12.819 -30.972 -46.690 1.00 49.31 85 ASP A CA 1
ATOM 677 C C . ASP A 1 85 ? -13.152 -31.200 -48.183 1.00 49.31 85 ASP A C 1
ATOM 679 O O . ASP A 1 85 ? -13.890 -32.131 -48.506 1.00 49.31 85 ASP A O 1
ATOM 683 N N . VAL A 1 86 ? -12.610 -30.410 -49.126 1.00 45.41 86 VAL A N 1
ATOM 684 C CA . VAL A 1 86 ? -12.787 -30.656 -50.572 1.00 45.41 86 VAL A CA 1
ATOM 685 C C . VAL A 1 86 ? -11.491 -30.377 -51.348 1.00 45.41 86 VAL A C 1
ATOM 687 O O . VAL A 1 86 ? -10.989 -29.257 -51.368 1.00 45.41 86 VAL A O 1
ATOM 690 N N . GLN A 1 87 ? -10.954 -31.419 -51.992 1.00 44.91 87 GLN A N 1
ATOM 691 C CA . GLN A 1 87 ? -9.781 -31.395 -52.879 1.00 44.91 87 GLN A CA 1
ATOM 692 C C . GLN A 1 87 ? -9.880 -30.341 -53.995 1.00 44.91 87 GLN A C 1
ATOM 694 O O . GLN A 1 87 ? -10.870 -30.317 -54.722 1.00 44.91 87 GLN A O 1
ATOM 699 N N . SER A 1 88 ? -8.799 -29.588 -54.222 1.00 32.72 88 SER A N 1
ATOM 700 C CA . SER A 1 88 ? -8.339 -29.219 -55.570 1.00 32.72 88 SER A CA 1
ATOM 701 C C . SER A 1 88 ? -6.921 -28.651 -55.528 1.00 32.72 88 SER A C 1
ATOM 703 O O . SER A 1 88 ? -6.646 -27.715 -54.778 1.00 32.72 88 SER A O 1
ATOM 705 N N . ASP A 1 89 ? -6.065 -29.202 -56.387 1.00 41.03 89 ASP A N 1
ATOM 706 C CA . ASP A 1 89 ? -4.775 -28.656 -56.802 1.00 41.03 89 ASP A CA 1
ATOM 707 C C . ASP A 1 89 ? -4.925 -27.249 -57.396 1.00 41.03 89 ASP A C 1
ATOM 709 O O . ASP A 1 89 ? -5.784 -27.020 -58.252 1.00 41.03 89 ASP A O 1
ATOM 713 N N . SER A 1 90 ? -4.047 -26.331 -56.990 1.00 37.00 90 SER A N 1
ATOM 714 C CA . SER A 1 90 ? -3.622 -25.192 -57.810 1.00 37.00 90 SER A CA 1
ATOM 715 C C . SER A 1 90 ? -2.333 -24.599 -57.239 1.00 37.00 90 SER A C 1
ATOM 717 O O . SER A 1 90 ? -2.347 -23.955 -56.189 1.00 37.00 90 SER A O 1
ATOM 719 N N . GLU A 1 91 ? -1.231 -24.840 -57.946 1.00 45.00 91 GLU A N 1
ATOM 720 C CA . GLU A 1 91 ? 0.079 -24.220 -57.751 1.00 45.00 91 GLU A CA 1
ATOM 721 C C . GLU A 1 91 ? -0.011 -22.694 -57.883 1.00 45.00 91 GLU A C 1
ATOM 723 O O . GLU A 1 91 ? -0.561 -22.189 -58.864 1.00 45.00 91 GLU A O 1
ATOM 728 N N . SER A 1 92 ? 0.542 -21.949 -56.920 1.00 32.84 92 SER A N 1
ATOM 729 C CA . SER A 1 92 ? 0.846 -20.517 -57.050 1.00 32.84 92 SER A CA 1
ATOM 730 C C . SER A 1 92 ? 1.847 -20.067 -55.978 1.00 32.84 92 SER A C 1
ATOM 732 O O . SER A 1 92 ? 1.471 -19.793 -54.844 1.00 32.84 92 SER A O 1
ATOM 734 N N . ASP A 1 93 ? 3.103 -19.979 -56.416 1.00 31.02 93 ASP A N 1
ATOM 735 C CA . ASP A 1 93 ? 4.149 -19.029 -56.010 1.00 31.02 93 ASP A CA 1
ATOM 736 C C . ASP A 1 93 ? 4.550 -18.974 -54.519 1.00 31.02 93 ASP A C 1
ATOM 738 O O . ASP A 1 93 ? 4.137 -18.115 -53.735 1.00 31.02 93 ASP A O 1
ATOM 742 N N . GLU A 1 94 ? 5.441 -19.898 -54.160 1.00 33.38 94 GLU A N 1
ATOM 743 C CA . GLU A 1 94 ? 6.270 -19.874 -52.955 1.00 33.38 94 GLU A CA 1
ATOM 744 C C . GLU A 1 94 ? 7.269 -18.705 -53.023 1.00 33.38 94 GLU A C 1
ATOM 746 O O . GLU A 1 94 ? 8.376 -18.829 -53.547 1.00 33.38 94 GLU A O 1
ATOM 751 N N . SER A 1 95 ? 6.927 -17.556 -52.432 1.00 35.66 95 SER A N 1
ATOM 752 C CA . SER A 1 95 ? 7.962 -16.662 -51.909 1.00 35.66 95 SER A CA 1
ATOM 753 C C . SER A 1 95 ? 8.425 -17.207 -50.557 1.00 35.66 95 SER A C 1
ATOM 755 O O . SER A 1 95 ? 7.996 -16.741 -49.496 1.00 35.66 95 SER A O 1
ATOM 757 N N . GLU A 1 96 ? 9.282 -18.223 -50.625 1.00 39.62 96 GLU A N 1
ATOM 758 C CA . GLU A 1 96 ? 10.083 -18.764 -49.531 1.00 39.62 96 GLU A CA 1
ATOM 759 C C . GLU A 1 96 ? 10.951 -17.628 -48.954 1.00 39.62 96 GLU A C 1
ATOM 761 O O . GLU A 1 96 ? 12.058 -17.340 -49.406 1.00 39.62 96 GLU A O 1
ATOM 766 N N . VAL A 1 97 ? 10.432 -16.912 -47.955 1.00 38.03 97 VAL A N 1
ATOM 767 C CA . VAL A 1 97 ? 11.287 -16.169 -47.026 1.00 38.03 97 VAL A CA 1
ATOM 768 C C . VAL A 1 97 ? 11.635 -17.165 -45.940 1.00 38.03 97 VAL A C 1
ATOM 770 O O . VAL A 1 97 ? 10.899 -17.301 -44.961 1.00 38.03 97 VAL A O 1
ATOM 773 N N . ASP A 1 98 ? 12.714 -17.902 -46.194 1.00 34.53 98 ASP A N 1
ATOM 774 C CA . ASP A 1 98 ? 13.370 -18.831 -45.283 1.00 34.53 98 ASP A CA 1
ATOM 775 C C . ASP A 1 98 ? 13.372 -18.248 -43.860 1.00 34.53 98 ASP A C 1
ATOM 777 O O . ASP A 1 98 ? 14.154 -17.373 -43.490 1.00 34.53 98 ASP A O 1
ATOM 781 N N . SER A 1 99 ? 12.371 -18.672 -43.095 1.00 46.44 99 SER A N 1
ATOM 782 C CA . SER A 1 99 ? 12.215 -18.408 -41.674 1.00 46.44 99 SER A CA 1
ATOM 783 C C . SER A 1 99 ? 12.500 -19.715 -40.962 1.00 46.44 99 SER A C 1
ATOM 785 O O . SER A 1 99 ? 11.742 -20.150 -40.096 1.00 46.44 99 SER A O 1
ATOM 787 N N . THR A 1 100 ? 13.594 -20.374 -41.342 1.00 36.47 100 THR A N 1
ATOM 788 C CA . THR A 1 100 ? 14.301 -21.219 -40.396 1.00 36.47 100 THR A CA 1
ATOM 789 C C . THR A 1 100 ? 14.503 -20.369 -39.137 1.00 36.47 100 THR A C 1
ATOM 791 O O . THR A 1 100 ? 15.058 -19.267 -39.217 1.00 36.47 100 THR A O 1
ATOM 794 N N . PRO A 1 101 ? 14.009 -20.790 -37.956 1.00 41.41 101 PRO A N 1
ATOM 795 C CA . PRO A 1 101 ? 14.454 -20.191 -36.720 1.00 41.41 101 PRO A CA 1
ATOM 796 C C . PRO A 1 101 ? 15.908 -20.621 -36.605 1.00 41.41 101 PRO A C 1
ATOM 798 O O . PRO A 1 101 ? 16.221 -21.667 -36.045 1.00 41.41 101 PRO A O 1
ATOM 801 N N . VAL A 1 102 ? 16.805 -19.838 -37.203 1.00 41.66 102 VAL A N 1
ATOM 802 C CA . VAL A 1 102 ? 18.187 -19.815 -36.771 1.00 41.66 102 VAL A CA 1
ATOM 803 C C . VAL A 1 102 ? 18.055 -19.498 -35.296 1.00 41.66 102 VAL A C 1
ATOM 805 O O . VAL A 1 102 ? 17.633 -18.398 -34.931 1.00 41.66 102 VAL A O 1
ATOM 808 N N . GLU A 1 103 ? 18.287 -20.503 -34.455 1.00 49.81 103 GLU A N 1
ATOM 809 C CA . GLU A 1 103 ? 18.474 -20.339 -33.024 1.00 49.81 103 GLU A CA 1
ATOM 810 C C . GLU A 1 103 ? 19.727 -19.477 -32.866 1.00 49.81 103 GLU A C 1
ATOM 812 O O . GLU A 1 103 ? 20.819 -19.952 -32.579 1.00 49.81 103 GLU A O 1
ATOM 817 N N . SER A 1 104 ? 19.592 -18.186 -33.170 1.00 56.22 104 SER A N 1
ATOM 818 C CA . SER A 1 104 ? 20.605 -17.194 -32.905 1.00 56.22 104 SER A CA 1
ATOM 819 C C . SER A 1 104 ? 20.790 -17.258 -31.405 1.00 56.22 104 SER A C 1
ATOM 821 O O . SER A 1 104 ? 19.823 -17.015 -30.671 1.00 56.22 104 SER A O 1
ATOM 823 N N . GLU A 1 105 ? 21.985 -17.653 -30.971 1.00 60.19 105 GLU A N 1
ATOM 824 C CA . GLU A 1 105 ? 22.371 -17.659 -29.567 1.00 60.19 105 GLU A CA 1
ATOM 825 C C . GLU A 1 105 ? 21.834 -16.378 -28.940 1.00 60.19 105 GLU A C 1
ATOM 827 O O . GLU A 1 105 ? 22.142 -15.267 -29.392 1.00 60.19 105 GLU A O 1
ATOM 832 N N . LYS A 1 106 ? 20.901 -16.528 -27.995 1.00 61.81 106 LYS A N 1
ATOM 833 C CA . LYS A 1 106 ? 20.228 -15.372 -27.420 1.00 61.81 106 LYS A CA 1
ATOM 834 C C . LYS A 1 106 ? 21.313 -14.475 -26.852 1.00 61.81 106 LYS A C 1
ATOM 836 O O . LYS A 1 106 ? 22.125 -14.906 -26.038 1.00 61.81 106 LYS A O 1
ATOM 841 N N . SER A 1 107 ? 21.333 -13.222 -27.296 1.00 81.44 107 SER A N 1
ATOM 842 C CA . SER A 1 107 ? 22.283 -12.261 -26.755 1.00 81.44 107 SER A CA 1
ATOM 843 C C . SER A 1 107 ? 22.129 -12.210 -25.234 1.00 81.44 107 SER A C 1
ATOM 845 O O . SER A 1 107 ? 21.014 -12.272 -24.703 1.00 81.44 107 SER A O 1
ATOM 847 N N . ARG A 1 108 ? 23.255 -12.095 -24.529 1.00 86.88 108 ARG A N 1
ATOM 848 C CA . ARG A 1 108 ? 23.341 -12.099 -23.063 1.00 86.88 108 ARG A CA 1
ATOM 849 C C . ARG A 1 108 ? 22.294 -11.190 -22.400 1.00 86.88 108 ARG A C 1
ATOM 851 O O . ARG A 1 108 ? 21.718 -11.551 -21.372 1.00 86.88 108 ARG A O 1
ATOM 858 N N . VAL A 1 109 ? 22.018 -10.027 -22.996 1.00 90.12 109 VAL A N 1
ATOM 859 C CA . VAL A 1 109 ? 21.006 -9.069 -22.509 1.00 90.12 109 VAL A CA 1
ATOM 860 C C . VAL A 1 109 ? 19.595 -9.613 -22.655 1.00 90.12 109 VAL A C 1
ATOM 862 O O . VAL A 1 109 ? 18.804 -9.493 -21.720 1.00 90.12 109 VAL A O 1
ATOM 865 N N . ALA A 1 110 ? 19.264 -10.209 -23.802 1.00 90.06 110 ALA A N 1
ATOM 866 C CA . ALA A 1 110 ? 17.944 -10.774 -24.054 1.00 90.06 110 ALA A CA 1
ATOM 867 C C . ALA A 1 110 ? 17.623 -11.878 -23.036 1.00 90.06 110 ALA A C 1
ATOM 869 O O . ALA A 1 110 ? 16.551 -11.862 -22.428 1.00 90.06 110 ALA A O 1
ATOM 870 N N . GLU A 1 111 ? 18.579 -12.766 -22.748 1.00 91.31 111 GLU A N 1
ATOM 871 C CA . GLU A 1 111 ? 18.425 -13.804 -21.722 1.00 91.31 111 GLU A CA 1
ATOM 872 C C . GLU A 1 111 ? 18.233 -13.223 -20.319 1.00 91.31 111 GLU A C 1
ATOM 874 O O . GLU A 1 111 ? 17.366 -13.667 -19.557 1.00 91.31 111 GLU A O 1
ATOM 879 N N . GLU A 1 112 ? 19.023 -12.208 -19.959 1.00 92.00 112 GLU A N 1
ATOM 880 C CA . GLU A 1 112 ? 18.900 -11.557 -18.661 1.00 92.00 112 GLU A CA 1
ATOM 881 C C . GLU A 1 112 ? 17.533 -10.882 -18.508 1.00 92.00 112 GLU A C 1
ATOM 883 O O . GLU A 1 112 ? 16.872 -11.067 -17.481 1.00 92.00 112 GLU A O 1
ATOM 888 N N . VAL A 1 113 ? 17.071 -10.156 -19.526 1.00 91.38 113 VAL A N 1
ATOM 889 C CA . VAL A 1 113 ? 15.764 -9.491 -19.532 1.00 91.38 113 VAL A CA 1
ATOM 890 C C . VAL A 1 113 ? 14.625 -10.512 -19.476 1.00 91.38 113 VAL A C 1
ATOM 892 O O . VAL A 1 113 ? 13.700 -10.334 -18.680 1.00 91.38 113 VAL A O 1
ATOM 895 N N . GLU A 1 114 ? 14.702 -11.614 -20.226 1.00 91.31 114 GLU A N 1
ATOM 896 C CA . GLU A 1 114 ? 13.738 -12.718 -20.141 1.00 91.31 114 GLU A CA 1
ATOM 897 C C . GLU A 1 114 ? 13.681 -13.312 -18.728 1.00 91.31 114 GLU A C 1
ATOM 899 O O . GLU A 1 114 ? 12.599 -13.505 -18.163 1.00 91.31 114 GLU A O 1
ATOM 904 N N . ARG A 1 115 ? 14.844 -13.577 -18.126 1.00 92.62 115 ARG A N 1
ATOM 905 C CA . ARG A 1 115 ? 14.954 -14.099 -16.760 1.00 92.62 115 ARG A CA 1
ATOM 906 C C . ARG A 1 115 ? 14.336 -13.135 -15.753 1.00 92.62 115 ARG A C 1
ATOM 908 O O . ARG A 1 115 ? 13.624 -13.582 -14.857 1.00 92.62 115 ARG A O 1
ATOM 915 N N . LEU A 1 116 ? 14.595 -11.831 -15.881 1.00 91.06 116 LEU A N 1
ATOM 916 C CA . LEU A 1 116 ? 14.003 -10.791 -15.033 1.00 91.06 116 LEU A CA 1
ATOM 917 C C . LEU A 1 116 ? 12.479 -10.740 -15.187 1.00 91.06 116 LEU A C 1
ATOM 919 O O . LEU A 1 116 ? 11.773 -10.642 -14.183 1.00 91.06 116 LEU A O 1
ATOM 923 N N . ALA A 1 117 ? 11.972 -10.846 -16.416 1.00 89.38 117 ALA A N 1
ATOM 924 C CA . ALA A 1 117 ? 10.543 -10.818 -16.714 1.00 89.38 117 ALA A CA 1
ATOM 925 C C . ALA A 1 117 ? 9.797 -12.052 -16.177 1.00 89.38 117 ALA A C 1
ATOM 927 O O . ALA A 1 117 ? 8.676 -11.919 -15.686 1.00 89.38 117 ALA A O 1
ATOM 928 N N . LYS A 1 118 ? 10.425 -13.236 -16.214 1.00 93.06 118 LYS A N 1
ATOM 929 C CA . LYS A 1 118 ? 9.870 -14.495 -15.681 1.00 93.06 118 LYS A CA 1
ATOM 930 C C . LYS A 1 118 ? 9.823 -14.553 -14.149 1.00 93.06 118 LYS A C 1
ATOM 932 O O . LYS A 1 118 ? 9.190 -15.454 -13.602 1.00 93.06 118 LYS A O 1
ATOM 937 N N . ARG A 1 119 ? 10.470 -13.623 -13.431 1.00 90.88 119 ARG A N 1
ATOM 938 C CA . ARG A 1 119 ? 10.458 -13.619 -11.957 1.00 90.88 119 ARG A CA 1
ATOM 939 C C . ARG A 1 119 ? 9.019 -13.503 -11.429 1.00 90.88 119 ARG A C 1
ATOM 941 O O . ARG A 1 119 ? 8.282 -12.612 -11.865 1.00 90.88 119 ARG A O 1
ATOM 948 N N . PRO A 1 120 ? 8.611 -14.340 -10.455 1.00 89.69 120 PRO A N 1
ATOM 949 C CA . PRO A 1 120 ? 7.283 -14.245 -9.870 1.00 89.69 120 PRO A CA 1
ATOM 950 C C . PRO A 1 120 ? 7.142 -12.897 -9.160 1.00 89.69 120 PRO A C 1
ATOM 952 O O . PRO A 1 120 ? 7.918 -12.552 -8.268 1.00 89.69 120 PRO A O 1
ATOM 955 N N . ARG A 1 121 ? 6.146 -12.109 -9.567 1.00 81.44 121 ARG A N 1
ATOM 956 C CA . ARG A 1 121 ? 5.821 -10.851 -8.890 1.00 81.44 121 ARG A CA 1
ATOM 957 C C . ARG A 1 121 ? 4.933 -11.149 -7.683 1.00 81.44 121 ARG A C 1
ATOM 959 O O . ARG A 1 121 ? 4.038 -11.986 -7.795 1.00 81.44 121 ARG A O 1
ATOM 966 N N . PRO A 1 122 ? 5.135 -10.472 -6.540 1.00 79.38 122 PRO A N 1
ATOM 967 C CA . PRO A 1 122 ? 4.258 -10.659 -5.398 1.00 79.38 122 PRO A CA 1
ATOM 968 C C . PRO A 1 122 ? 2.834 -10.233 -5.769 1.00 79.38 122 PRO A C 1
ATOM 970 O O . PRO A 1 122 ? 2.616 -9.140 -6.299 1.00 79.38 122 PRO A O 1
ATOM 973 N N . ASN A 1 123 ? 1.859 -11.087 -5.466 1.00 73.50 123 ASN A N 1
ATOM 974 C CA . ASN A 1 123 ? 0.450 -10.766 -5.654 1.00 73.50 123 ASN A CA 1
ATOM 975 C C . ASN A 1 123 ? 0.066 -9.617 -4.709 1.00 73.50 123 ASN A C 1
ATOM 977 O O . ASN A 1 123 ? 0.041 -9.786 -3.493 1.00 73.50 123 ASN A O 1
ATOM 981 N N . CYS A 1 124 ? -0.263 -8.446 -5.258 1.00 69.56 124 CYS A N 1
ATOM 982 C CA . CYS A 1 124 ? -0.703 -7.280 -4.483 1.00 69.56 124 CYS A CA 1
ATOM 983 C C . CYS A 1 124 ? -2.214 -7.278 -4.178 1.00 69.56 124 CYS A C 1
ATOM 985 O O . CYS A 1 124 ? -2.775 -6.241 -3.821 1.00 69.56 124 CYS A O 1
ATOM 987 N N . MET A 1 125 ? -2.877 -8.431 -4.313 1.00 74.44 125 MET A N 1
ATOM 988 C CA . MET A 1 125 ? -4.307 -8.597 -4.051 1.00 74.44 125 MET A CA 1
ATOM 989 C C . MET A 1 125 ? -4.584 -8.494 -2.548 1.00 74.44 125 MET A C 1
ATOM 991 O O . MET A 1 125 ? -4.539 -9.478 -1.817 1.00 74.44 125 MET A O 1
ATOM 995 N N . GLY A 1 126 ? -4.845 -7.274 -2.082 1.00 83.25 126 GLY A N 1
ATOM 996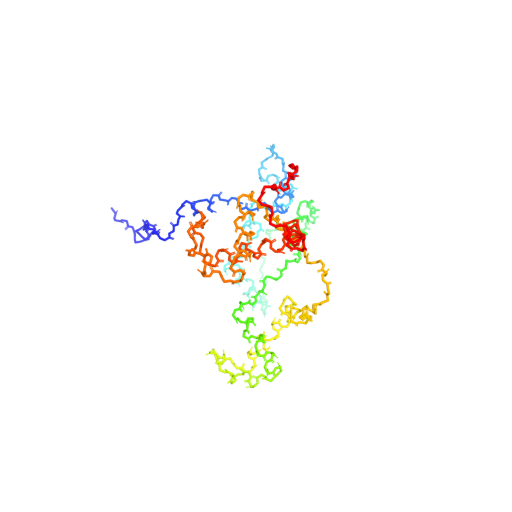 C CA . GLY A 1 126 ? -5.243 -6.980 -0.709 1.00 83.25 126 GLY A CA 1
ATOM 997 C C . GLY A 1 126 ? -6.745 -6.744 -0.590 1.00 83.25 126 GLY A C 1
ATOM 998 O O . GLY A 1 126 ? -7.361 -6.121 -1.457 1.00 83.25 126 GLY A O 1
ATOM 999 N N . LEU A 1 127 ? -7.335 -7.195 0.517 1.00 89.69 127 LEU A N 1
ATOM 1000 C CA . LEU A 1 127 ? -8.722 -6.873 0.849 1.00 89.69 127 LEU A CA 1
ATOM 1001 C C . LEU A 1 127 ? -8.815 -5.428 1.383 1.00 89.69 127 LEU A C 1
ATOM 1003 O O . LEU A 1 127 ? -7.927 -4.973 2.114 1.00 89.69 127 LEU A O 1
ATOM 1007 N N . PRO A 1 128 ? -9.898 -4.688 1.086 1.00 92.88 128 PRO A N 1
ATOM 1008 C CA . PRO A 1 128 ? -10.160 -3.395 1.706 1.00 92.88 128 PRO A CA 1
ATOM 1009 C C . PRO A 1 128 ? -10.227 -3.492 3.236 1.00 92.88 128 PRO A C 1
ATOM 1011 O O . PRO A 1 128 ? -10.757 -4.449 3.801 1.00 92.88 128 PRO A O 1
ATOM 1014 N N . LYS A 1 129 ? -9.768 -2.447 3.935 1.00 91.38 129 LYS A N 1
ATOM 1015 C CA . LYS A 1 129 ? -9.745 -2.410 5.412 1.00 91.38 129 LYS A CA 1
ATOM 1016 C C . LYS A 1 129 ? -11.127 -2.583 6.054 1.00 91.38 129 LYS A C 1
ATOM 1018 O O . LYS A 1 129 ? -11.225 -3.175 7.124 1.00 91.38 129 LYS A O 1
ATOM 1023 N N . SER A 1 130 ? -12.183 -2.050 5.438 1.00 92.62 130 SER A N 1
ATOM 1024 C CA . SER A 1 130 ? -13.568 -2.216 5.907 1.00 92.62 130 SER A CA 1
ATOM 1025 C C . SER A 1 130 ? -14.012 -3.675 5.830 1.00 92.62 130 SER A C 1
ATOM 1027 O O . SER A 1 130 ? -14.552 -4.204 6.798 1.00 92.62 130 SER A O 1
ATOM 1029 N N . GLN A 1 131 ? -13.711 -4.334 4.712 1.00 93.38 131 GLN A N 1
ATOM 1030 C CA . GLN A 1 131 ? -14.019 -5.738 4.488 1.00 93.38 131 GLN A CA 1
ATOM 1031 C C . GLN A 1 131 ? -13.246 -6.634 5.456 1.00 93.38 131 GLN A C 1
ATOM 1033 O O . GLN A 1 131 ? -13.842 -7.518 6.055 1.00 93.38 131 GLN A O 1
ATOM 1038 N N . ILE A 1 132 ? -11.965 -6.348 5.703 1.00 94.06 132 ILE A N 1
ATOM 1039 C CA . ILE A 1 132 ? -11.169 -7.042 6.727 1.00 94.06 132 ILE A CA 1
ATOM 1040 C C . ILE A 1 132 ? -11.859 -6.966 8.091 1.00 94.06 132 ILE A C 1
ATOM 1042 O O . ILE A 1 132 ? -12.110 -7.997 8.700 1.00 94.06 132 ILE A O 1
ATOM 1046 N N . LYS A 1 133 ? -12.243 -5.765 8.546 1.00 93.19 133 LYS A N 1
ATOM 1047 C CA . LYS A 1 133 ? -12.930 -5.587 9.838 1.00 93.19 133 LYS A CA 1
ATOM 1048 C C . LYS A 1 133 ? -14.237 -6.378 9.922 1.00 93.19 133 LYS A C 1
ATOM 1050 O O . LYS A 1 133 ? -14.530 -6.951 10.970 1.00 93.19 133 LYS A O 1
ATOM 1055 N N . LEU A 1 134 ? -15.012 -6.398 8.839 1.00 94.56 134 LEU A N 1
ATOM 1056 C CA . LEU A 1 134 ? -16.268 -7.141 8.769 1.00 94.56 134 LEU A CA 1
ATOM 1057 C C . LEU A 1 134 ? -16.029 -8.656 8.841 1.00 94.56 134 LEU A C 1
ATOM 1059 O O . LEU A 1 134 ? -16.644 -9.334 9.658 1.00 94.56 134 LEU A 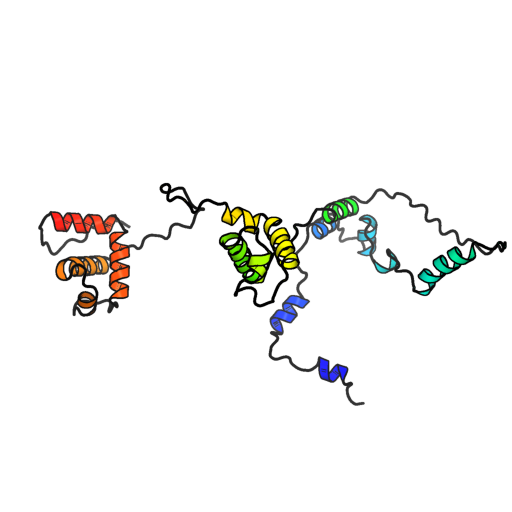O 1
ATOM 1063 N N . LEU A 1 135 ? -15.087 -9.178 8.054 1.00 94.38 135 LEU A N 1
ATOM 1064 C CA . LEU A 1 135 ? -14.754 -10.605 8.035 1.00 94.38 135 LEU A CA 1
ATOM 1065 C C . LEU A 1 135 ? -14.146 -11.064 9.366 1.00 94.38 135 LEU A C 1
ATOM 1067 O O . LEU A 1 135 ? -14.536 -12.106 9.886 1.00 94.38 135 LEU A O 1
ATOM 1071 N N . THR A 1 136 ? -13.277 -10.256 9.982 1.00 94.25 136 THR A N 1
ATOM 1072 C CA . THR A 1 136 ? -12.783 -10.500 11.345 1.00 94.25 136 THR A CA 1
ATOM 1073 C C . THR A 1 136 ? -13.935 -10.578 12.348 1.00 94.25 136 THR A C 1
ATOM 1075 O O . THR A 1 136 ? -13.930 -11.442 13.222 1.00 94.25 136 THR A O 1
ATOM 1078 N N . HIS A 1 137 ? -14.936 -9.699 12.233 1.00 94.00 137 HIS A N 1
ATOM 1079 C CA . HIS A 1 137 ? -16.106 -9.734 13.106 1.00 94.00 137 HIS A CA 1
ATOM 1080 C C . HIS A 1 137 ? -16.910 -11.025 12.936 1.00 94.00 137 HIS A C 1
ATOM 1082 O O . HIS A 1 137 ? -17.246 -11.652 13.939 1.00 94.00 137 HIS A O 1
ATOM 1088 N N . TYR A 1 138 ? -17.175 -11.434 11.695 1.00 95.00 138 TYR A N 1
ATOM 1089 C CA . TYR A 1 138 ? -17.900 -12.668 11.411 1.00 95.00 138 TYR A CA 1
ATOM 1090 C C . TYR A 1 138 ? -17.199 -13.891 11.982 1.00 95.00 138 TYR A C 1
ATOM 1092 O O . TYR A 1 138 ? -17.829 -14.668 12.692 1.00 95.00 138 TYR A O 1
ATOM 1100 N N . ILE A 1 139 ? -15.892 -14.017 11.761 1.00 94.06 139 ILE A N 1
ATOM 1101 C CA . ILE A 1 139 ? -15.131 -15.162 12.265 1.00 94.06 139 ILE A CA 1
ATOM 1102 C C . ILE A 1 139 ? -15.106 -15.178 13.802 1.00 94.06 139 ILE A C 1
ATOM 1104 O O . ILE A 1 139 ? -15.202 -16.239 14.406 1.00 94.06 139 ILE A O 1
ATOM 1108 N N . ASN A 1 140 ? -15.019 -14.015 14.455 1.00 92.88 140 ASN A N 1
ATOM 1109 C CA . ASN A 1 140 ? -15.021 -13.939 15.920 1.00 92.88 140 ASN A CA 1
ATOM 1110 C C . ASN A 1 140 ? -16.385 -14.237 16.554 1.00 92.88 140 ASN A C 1
ATOM 1112 O O . ASN A 1 140 ? -16.417 -14.724 17.678 1.00 92.88 140 ASN A O 1
ATOM 1116 N N . LYS A 1 141 ? -17.487 -13.886 15.883 1.00 95.62 141 LYS A N 1
ATOM 1117 C CA . LYS A 1 141 ? -18.844 -14.009 16.436 1.00 95.62 141 LYS A CA 1
ATOM 1118 C C . LYS A 1 141 ? -19.526 -15.324 16.059 1.00 95.62 141 LYS A C 1
ATOM 1120 O O . LYS A 1 141 ? -20.219 -15.888 16.891 1.00 95.62 141 LYS A O 1
ATOM 1125 N N . TYR A 1 142 ? -19.341 -15.778 14.822 1.00 95.00 142 TYR A N 1
ATOM 1126 C CA . TYR A 1 142 ? -20.063 -16.913 14.238 1.00 95.00 142 TYR A CA 1
ATOM 1127 C C . TYR A 1 142 ? -19.148 -18.067 13.806 1.00 95.00 142 TYR A C 1
ATOM 1129 O O . TYR A 1 142 ? -19.645 -19.121 13.432 1.00 95.00 142 TYR A O 1
ATOM 1137 N N . GLY A 1 143 ? -17.821 -17.893 13.808 1.00 92.06 143 GLY A N 1
ATOM 1138 C CA . GLY A 1 143 ? -16.889 -18.954 13.413 1.00 92.06 143 GLY A CA 1
ATOM 1139 C C . GLY A 1 143 ? -17.041 -19.352 11.942 1.00 92.06 143 GLY A C 1
ATOM 1140 O O . GLY A 1 143 ? -16.585 -18.622 11.061 1.00 92.06 143 GLY A O 1
ATOM 1141 N N . GLU A 1 144 ? -17.665 -20.504 11.687 1.00 92.12 144 GLU A N 1
ATOM 1142 C CA . GLU A 1 144 ? -17.914 -21.061 10.346 1.00 92.12 144 GLU A CA 1
ATOM 1143 C C . GLU A 1 144 ? -19.412 -21.110 9.975 1.00 92.12 144 GLU A C 1
ATOM 1145 O O . GLU A 1 144 ? -19.773 -21.575 8.896 1.00 92.12 144 GLU A O 1
ATOM 1150 N N . ASP A 1 145 ? -20.294 -20.536 10.802 1.00 96.94 145 ASP A N 1
ATOM 1151 C CA . ASP A 1 145 ? -21.738 -20.498 10.543 1.00 96.94 145 ASP A CA 1
ATOM 1152 C C . ASP A 1 145 ? -22.130 -19.395 9.549 1.00 96.94 145 ASP A C 1
ATOM 1154 O O . ASP A 1 145 ? -22.633 -18.319 9.891 1.00 96.94 145 ASP A O 1
ATOM 1158 N N . TYR A 1 146 ? -21.941 -19.672 8.260 1.00 96.12 146 TYR A N 1
ATOM 1159 C CA . TYR A 1 146 ? -22.184 -18.704 7.182 1.00 96.12 146 TYR A CA 1
ATOM 1160 C C . TYR A 1 146 ? -23.652 -18.277 7.044 1.00 96.12 146 TYR A C 1
ATOM 1162 O O . TYR A 1 146 ? -23.942 -17.160 6.608 1.00 96.12 146 TYR A O 1
ATOM 1170 N N . ALA A 1 147 ? -24.593 -19.146 7.421 1.00 96.69 147 ALA A N 1
ATOM 1171 C CA . ALA A 1 147 ? -26.017 -18.820 7.419 1.00 96.69 147 ALA A CA 1
ATOM 1172 C C . ALA A 1 147 ? -26.360 -17.757 8.476 1.00 96.69 147 ALA A C 1
ATOM 1174 O O . ALA A 1 147 ? -27.168 -16.865 8.202 1.00 96.69 147 ALA A O 1
ATOM 1175 N N . ALA A 1 148 ? -25.718 -17.814 9.647 1.00 96.44 148 ALA A N 1
ATOM 1176 C CA . ALA A 1 148 ? -25.863 -16.813 10.698 1.00 96.44 148 ALA A CA 1
ATOM 1177 C C . ALA A 1 148 ? -25.172 -15.497 10.308 1.00 96.44 148 ALA A C 1
ATOM 1179 O O . ALA A 1 148 ? -25.757 -14.429 10.469 1.00 96.44 148 ALA A O 1
ATOM 1180 N N . MET A 1 149 ? -23.989 -15.568 9.682 1.00 96.38 149 MET A N 1
ATOM 1181 C CA . MET A 1 149 ? -23.287 -14.382 9.167 1.00 96.38 149 MET A CA 1
ATOM 1182 C C . MET A 1 149 ? -24.119 -13.600 8.148 1.00 96.38 149 MET A C 1
ATOM 1184 O O . MET A 1 149 ? -24.115 -12.373 8.172 1.00 96.38 149 MET A O 1
ATOM 1188 N N . SER A 1 150 ? -24.857 -14.296 7.275 1.00 96.62 150 SER A N 1
ATOM 1189 C CA . SER A 1 150 ? -25.709 -13.632 6.278 1.00 96.62 150 SER A CA 1
ATOM 1190 C C . SER A 1 150 ? -26.842 -12.813 6.902 1.00 96.62 150 SER A C 1
ATOM 1192 O O . SER A 1 150 ? -27.245 -11.802 6.334 1.00 96.62 150 SER A O 1
ATOM 1194 N N . ARG A 1 151 ? -27.310 -13.216 8.089 1.00 95.94 151 ARG A N 1
ATOM 1195 C CA . ARG A 1 151 ? -28.382 -12.556 8.846 1.00 95.94 151 ARG A CA 1
ATOM 1196 C C . ARG A 1 151 ? -27.864 -11.494 9.817 1.00 95.94 151 ARG A C 1
ATOM 1198 O O . ARG A 1 151 ? -28.660 -10.857 10.502 1.00 95.94 151 ARG A O 1
ATOM 1205 N N . ASP A 1 152 ? -26.549 -11.312 9.920 1.00 96.62 152 ASP A N 1
ATOM 1206 C CA . ASP A 1 152 ? -25.978 -10.327 10.829 1.00 96.62 152 ASP A CA 1
ATOM 1207 C C . ASP A 1 152 ? -26.311 -8.900 10.376 1.00 96.62 152 ASP A C 1
ATOM 1209 O O . ASP A 1 152 ? -26.234 -8.566 9.196 1.00 96.62 152 ASP A O 1
ATOM 1213 N N . SER A 1 153 ? -26.612 -8.025 11.336 1.00 95.44 153 SER A N 1
ATOM 1214 C CA . SER A 1 153 ? -26.954 -6.622 11.071 1.00 95.44 153 SER A CA 1
ATOM 1215 C C . SER A 1 153 ? -25.857 -5.855 10.316 1.00 95.44 153 SER A C 1
ATOM 1217 O O . SER A 1 153 ? -26.157 -4.904 9.596 1.00 95.44 153 SER A O 1
ATOM 1219 N N . LYS A 1 154 ? -24.584 -6.260 10.430 1.00 94.31 154 LYS A N 1
ATOM 1220 C CA . LYS A 1 154 ? -23.475 -5.613 9.711 1.00 94.31 154 LYS A CA 1
ATOM 1221 C C . LYS A 1 154 ? -23.346 -6.067 8.260 1.00 94.31 154 LYS A C 1
ATOM 1223 O O . LYS A 1 154 ? -22.549 -5.479 7.525 1.00 94.31 154 LYS A O 1
ATOM 1228 N N . ASN A 1 155 ? -24.128 -7.054 7.826 1.00 95.25 155 ASN A N 1
ATOM 1229 C CA . ASN A 1 155 ? -24.224 -7.464 6.433 1.00 95.25 155 ASN A CA 1
ATOM 1230 C C . ASN A 1 155 ? -25.075 -6.479 5.612 1.00 95.25 155 ASN A C 1
ATOM 1232 O O . ASN A 1 155 ? -26.114 -6.834 5.063 1.00 95.25 155 ASN A O 1
ATOM 1236 N N . ILE A 1 156 ? -24.635 -5.221 5.521 1.00 94.94 156 ILE A N 1
ATOM 1237 C CA . ILE A 1 156 ? -25.383 -4.140 4.851 1.00 94.94 156 ILE A CA 1
ATOM 1238 C C . ILE A 1 156 ? -25.641 -4.472 3.375 1.00 94.94 156 ILE A C 1
ATOM 1240 O O . ILE A 1 156 ? -26.699 -4.159 2.840 1.00 94.94 156 ILE A O 1
ATOM 1244 N N . TYR A 1 157 ? -24.679 -5.133 2.728 1.00 92.38 157 TYR A N 1
ATOM 1245 C CA . TYR A 1 157 ? -24.763 -5.518 1.319 1.00 92.38 157 TYR A CA 1
ATOM 1246 C C . TYR A 1 157 ? -25.540 -6.813 1.079 1.00 92.38 157 TYR A C 1
ATOM 1248 O O . TYR A 1 157 ? -25.610 -7.257 -0.062 1.00 92.38 157 TYR A O 1
ATOM 1256 N N . GLN A 1 158 ? -26.117 -7.404 2.132 1.00 94.94 158 GLN A N 1
ATOM 1257 C CA . GLN A 1 158 ? -26.939 -8.610 2.040 1.00 94.94 158 GLN A CA 1
ATOM 1258 C C . GLN A 1 158 ? -26.202 -9.759 1.336 1.00 94.94 158 GLN A C 1
ATOM 1260 O O . GLN A 1 158 ? -26.767 -10.480 0.516 1.00 94.94 158 GLN A O 1
ATOM 1265 N N . ASP A 1 159 ? -24.915 -9.934 1.656 1.00 95.94 159 ASP A N 1
ATOM 1266 C CA . ASP A 1 159 ? -24.114 -11.017 1.101 1.00 95.94 159 ASP A CA 1
ATOM 1267 C C . ASP A 1 159 ? -24.757 -12.371 1.426 1.00 95.94 159 ASP A C 1
ATOM 1269 O O . ASP A 1 159 ? -25.071 -12.679 2.582 1.00 95.94 159 ASP A O 1
ATOM 1273 N N . THR A 1 160 ? -24.895 -13.207 0.401 1.00 97.56 160 THR A N 1
ATOM 1274 C CA . THR A 1 160 ? -25.365 -14.585 0.553 1.00 97.56 160 THR A CA 1
ATOM 1275 C C . THR A 1 160 ? -24.336 -15.422 1.324 1.00 97.56 160 THR A C 1
ATOM 1277 O O . THR A 1 160 ? -23.131 -15.149 1.249 1.00 97.56 160 THR A O 1
ATOM 1280 N N . PRO A 1 161 ? -24.745 -16.512 2.004 1.00 97.31 161 PRO A N 1
ATOM 1281 C CA . PRO A 1 161 ? -23.812 -17.386 2.718 1.00 97.31 161 PRO A CA 1
ATOM 1282 C C . PRO A 1 161 ? -22.642 -17.875 1.848 1.00 97.31 161 PRO A C 1
ATOM 1284 O O . PRO A 1 161 ? -21.517 -17.981 2.326 1.00 97.31 161 PRO A O 1
ATOM 1287 N N . SER A 1 162 ? -22.878 -18.123 0.554 1.00 97.31 162 SER A N 1
ATOM 1288 C CA . SER A 1 162 ? -21.835 -18.553 -0.386 1.00 97.31 162 SER A CA 1
ATOM 1289 C C . SER A 1 162 ? -20.812 -17.454 -0.688 1.00 97.31 162 SER A C 1
ATOM 1291 O O . SER A 1 162 ? -19.606 -17.701 -0.701 1.00 97.31 162 SER A O 1
ATOM 1293 N N . GLN A 1 163 ? -21.271 -16.212 -0.850 1.00 96.69 163 GLN A N 1
ATOM 1294 C CA . GLN A 1 163 ? -20.383 -15.063 -1.035 1.00 96.69 163 GLN A CA 1
ATOM 1295 C C . GLN A 1 163 ? -19.553 -14.801 0.223 1.00 96.69 163 GLN A C 1
ATOM 1297 O O . GLN A 1 163 ? -18.350 -14.558 0.124 1.00 96.69 163 GLN A O 1
ATOM 1302 N N . ILE A 1 164 ? -20.158 -14.910 1.410 1.00 96.44 164 ILE A N 1
ATOM 1303 C CA . ILE A 1 164 ? -19.441 -14.778 2.685 1.00 96.44 164 ILE A CA 1
ATOM 1304 C C . ILE A 1 164 ? -18.377 -15.873 2.810 1.00 96.44 164 ILE A C 1
ATOM 1306 O O . ILE A 1 164 ? -17.230 -15.561 3.134 1.00 96.44 164 ILE A O 1
ATOM 1310 N N . ARG A 1 165 ? -18.701 -17.127 2.459 1.00 96.62 165 ARG A N 1
ATOM 1311 C CA . ARG A 1 165 ? -17.725 -18.230 2.387 1.00 96.62 165 ARG A CA 1
ATOM 1312 C C . ARG A 1 165 ? -16.536 -17.887 1.506 1.00 96.62 165 ARG A C 1
ATOM 1314 O O . ARG A 1 165 ? -15.393 -18.021 1.935 1.00 96.62 165 ARG A O 1
ATOM 1321 N N . GLN A 1 166 ? -16.790 -17.418 0.288 1.00 96.06 166 GLN A N 1
ATOM 1322 C CA . GLN A 1 166 ? -15.728 -17.097 -0.661 1.00 96.06 166 GLN A CA 1
ATOM 1323 C C . GLN A 1 166 ? -14.866 -15.927 -0.173 1.00 96.06 166 GLN A C 1
ATOM 1325 O O . GLN A 1 166 ? -13.639 -15.994 -0.249 1.00 96.06 166 GLN A O 1
ATOM 1330 N N . LYS A 1 167 ? -15.480 -14.892 0.411 1.00 94.69 167 LYS A N 1
ATOM 1331 C CA . LYS A 1 167 ? -14.757 -13.768 1.024 1.00 94.69 167 LYS A CA 1
ATOM 1332 C C . LYS A 1 167 ? -13.890 -14.229 2.198 1.00 94.69 167 LYS A C 1
ATOM 1334 O O . LYS A 1 167 ? -12.748 -13.791 2.308 1.00 94.69 167 LYS A O 1
ATOM 1339 N N . ILE A 1 168 ? -14.390 -15.138 3.036 1.00 94.50 168 ILE A N 1
ATOM 1340 C CA . ILE A 1 168 ? -13.621 -15.730 4.139 1.00 94.50 168 ILE A CA 1
ATOM 1341 C C . ILE A 1 168 ? -12.491 -16.621 3.611 1.00 94.50 168 ILE A C 1
ATOM 1343 O O . ILE A 1 168 ? -11.396 -16.578 4.161 1.00 94.50 168 ILE A O 1
ATOM 1347 N N . LYS A 1 169 ? -12.696 -17.366 2.519 1.00 93.94 169 LYS A N 1
ATOM 1348 C CA . LYS A 1 169 ? -11.640 -18.158 1.867 1.00 93.94 169 LYS A CA 1
ATOM 1349 C C . LYS A 1 169 ? -10.488 -17.268 1.392 1.00 93.94 169 LYS A C 1
ATOM 1351 O O . LYS A 1 169 ? -9.339 -17.564 1.695 1.00 93.94 169 LYS A O 1
ATOM 1356 N N . VAL A 1 170 ? -10.799 -16.157 0.719 1.00 93.12 170 VAL A N 1
ATOM 1357 C CA . VAL A 1 170 ? -9.798 -15.160 0.287 1.00 93.12 170 VAL A CA 1
ATOM 1358 C C . VAL A 1 170 ? -9.120 -14.492 1.487 1.00 93.12 170 VAL A C 1
ATOM 1360 O O . VAL A 1 170 ? -7.928 -14.208 1.464 1.00 93.12 170 VAL A O 1
ATOM 1363 N N . PHE A 1 171 ? -9.864 -14.248 2.563 1.00 93.00 171 PHE A N 1
ATOM 1364 C CA . PHE A 1 171 ? -9.307 -13.690 3.791 1.00 93.00 171 PHE A CA 1
ATOM 1365 C C . PHE A 1 171 ? -8.323 -14.648 4.474 1.00 93.00 171 PHE A C 1
ATOM 1367 O O . PHE A 1 171 ? -7.228 -14.225 4.831 1.00 93.00 171 PHE A O 1
ATOM 1374 N N . LYS A 1 172 ? -8.680 -15.935 4.597 1.00 90.56 172 LYS A N 1
ATOM 1375 C CA . LYS A 1 172 ? -7.812 -16.995 5.135 1.00 90.56 172 LYS A CA 1
ATOM 1376 C C . LYS A 1 172 ? -6.598 -17.259 4.230 1.00 90.56 172 LYS A C 1
ATOM 1378 O O . LYS A 1 172 ? -5.531 -17.570 4.739 1.00 90.56 172 LYS A O 1
ATOM 1383 N N . SER A 1 173 ? -6.720 -17.091 2.907 1.00 90.38 173 SER A N 1
ATOM 1384 C CA . SER A 1 173 ? -5.602 -17.309 1.973 1.00 90.38 173 SER A CA 1
ATOM 1385 C C . SER A 1 173 ? -4.510 -16.241 2.039 1.00 90.38 173 SER A C 1
ATOM 1387 O O . SER A 1 173 ? -3.472 -16.412 1.407 1.00 90.38 173 SER A O 1
ATOM 1389 N N . ILE A 1 174 ? -4.740 -15.122 2.734 1.00 88.81 174 ILE A N 1
ATOM 1390 C CA . ILE A 1 174 ? -3.763 -14.041 2.892 1.00 88.81 174 ILE A CA 1
ATOM 1391 C C . ILE A 1 174 ? -3.222 -14.091 4.334 1.00 88.81 174 ILE A C 1
ATOM 1393 O O . ILE A 1 174 ? -3.874 -13.562 5.243 1.00 88.81 174 ILE A O 1
ATOM 1397 N N . PRO A 1 175 ? -2.015 -14.657 4.564 1.00 83.06 175 PRO A N 1
ATOM 1398 C CA . PRO A 1 175 ? -1.473 -14.869 5.913 1.00 83.06 175 PRO A CA 1
ATOM 1399 C C . PRO A 1 175 ? -1.367 -13.579 6.733 1.00 83.06 175 PRO A C 1
ATOM 1401 O O . PRO A 1 175 ? -1.632 -13.561 7.930 1.00 83.06 175 PRO A O 1
ATOM 1404 N N . ALA A 1 176 ? -1.103 -12.446 6.073 1.00 83.44 176 ALA A N 1
ATOM 1405 C CA . ALA A 1 176 ? -0.998 -11.139 6.722 1.00 83.44 176 ALA A CA 1
ATOM 1406 C C . ALA A 1 176 ? -2.249 -10.721 7.530 1.00 83.44 176 ALA A C 1
ATOM 1408 O O . ALA A 1 176 ? -2.128 -9.927 8.467 1.00 83.44 176 ALA A O 1
ATOM 1409 N N . TYR A 1 177 ? -3.442 -11.216 7.178 1.00 83.00 177 TYR A N 1
ATOM 1410 C CA . TYR A 1 177 ? -4.688 -10.889 7.881 1.00 83.00 177 TYR A CA 1
ATOM 1411 C C . TYR A 1 177 ? -5.130 -11.953 8.884 1.00 83.00 177 TYR A C 1
ATOM 1413 O O . TYR A 1 177 ? -5.834 -11.627 9.839 1.00 83.00 177 TYR A O 1
ATOM 1421 N N . TRP A 1 178 ? -4.745 -13.208 8.661 1.00 73.00 178 TRP A N 1
ATOM 1422 C CA . TRP A 1 178 ? -5.098 -14.320 9.534 1.00 73.00 178 TRP A CA 1
ATOM 1423 C C . TRP A 1 178 ? -4.106 -14.467 10.694 1.00 73.00 178 TRP A C 1
ATOM 1425 O O . TRP A 1 178 ? -4.516 -14.442 11.854 1.00 73.00 178 TRP A O 1
ATOM 1435 N N . ASP A 1 179 ? -2.802 -14.470 10.411 1.00 67.69 179 ASP A N 1
ATOM 1436 C CA . ASP A 1 179 ? -1.747 -14.673 11.415 1.00 67.69 179 ASP A CA 1
ATOM 1437 C C . ASP A 1 179 ? -1.732 -13.563 12.469 1.00 67.69 179 ASP A C 1
ATOM 1439 O O . ASP A 1 179 ? -1.371 -13.779 13.624 1.00 67.69 179 ASP A O 1
ATOM 1443 N N . CYS A 1 180 ? -2.152 -12.343 12.115 1.00 57.91 180 CYS A N 1
ATOM 1444 C CA . CYS A 1 180 ? -2.237 -11.243 13.076 1.00 57.91 180 CYS A CA 1
ATOM 1445 C C . CYS A 1 180 ? -3.314 -11.454 14.157 1.00 57.91 180 CYS A C 1
ATOM 1447 O O . CYS A 1 180 ? -3.279 -10.763 15.175 1.00 57.91 180 CYS A O 1
ATOM 1449 N N . ARG A 1 181 ? -4.228 -12.413 13.959 1.00 59.34 181 ARG A N 1
ATOM 1450 C CA . ARG A 1 181 ? -5.254 -12.834 14.920 1.00 59.34 181 ARG A CA 1
ATOM 1451 C C . ARG A 1 181 ? -4.779 -13.983 15.813 1.00 59.34 181 ARG A C 1
ATOM 1453 O O . ARG A 1 181 ? -5.163 -14.012 16.977 1.00 59.34 181 ARG A O 1
ATOM 1460 N N . GLU A 1 182 ? -3.959 -14.889 15.279 1.00 54.41 182 GLU A N 1
ATOM 1461 C CA . GLU A 1 182 ? -3.330 -15.984 16.037 1.00 54.41 182 GLU A CA 1
ATOM 1462 C C . GLU A 1 182 ? -2.114 -15.539 16.846 1.00 54.41 182 GLU A C 1
ATOM 1464 O O . GLU A 1 182 ? -1.702 -16.241 17.768 1.00 54.41 182 GLU A O 1
ATOM 1469 N N . ARG A 1 183 ? -1.564 -14.346 16.572 1.00 46.91 183 ARG A N 1
ATOM 1470 C CA . ARG A 1 183 ? -0.642 -13.712 17.515 1.00 46.91 183 ARG A CA 1
ATOM 1471 C C . ARG A 1 183 ? -1.347 -13.667 18.868 1.00 46.91 183 ARG A C 1
ATOM 1473 O O . ARG A 1 183 ? -2.372 -12.980 18.966 1.00 46.91 183 ARG A O 1
ATOM 1480 N N . PRO A 1 184 ? -0.829 -14.348 19.908 1.00 49.41 184 PRO A N 1
ATOM 1481 C CA . PRO A 1 184 ? -1.365 -14.150 21.238 1.00 49.41 184 PRO A CA 1
ATOM 1482 C C . PRO A 1 184 ? -1.366 -12.641 21.473 1.00 49.41 184 PRO A C 1
ATOM 1484 O O . PRO A 1 184 ? -0.373 -11.969 21.158 1.00 49.41 184 PRO A O 1
ATOM 1487 N N . LYS A 1 185 ? -2.487 -12.084 21.973 1.00 48.81 185 LYS A N 1
ATOM 1488 C CA . LYS A 1 185 ? -2.456 -10.739 22.577 1.00 48.81 185 LYS A CA 1
ATOM 1489 C C . LYS A 1 185 ? -1.185 -10.738 23.403 1.00 48.81 185 LYS A C 1
ATOM 1491 O O . LYS A 1 185 ? -1.053 -11.709 24.149 1.00 48.81 185 LYS A O 1
ATOM 1496 N N . PRO A 1 186 ? -0.254 -9.784 23.217 1.00 43.16 186 PRO A N 1
ATOM 1497 C CA . PRO A 1 186 ? 1.022 -9.855 23.897 1.00 43.16 186 PRO A CA 1
ATOM 1498 C C . PRO A 1 186 ? 0.694 -10.068 25.364 1.00 43.16 186 PRO A C 1
ATOM 1500 O O . PRO A 1 186 ? 0.145 -9.178 26.019 1.00 43.16 186 PRO A O 1
ATOM 1503 N N . VAL A 1 187 ? 0.928 -11.295 25.838 1.00 45.31 187 VAL A N 1
ATOM 1504 C CA . VAL A 1 187 ? 0.953 -11.558 27.258 1.00 45.31 187 VAL A CA 1
ATOM 1505 C C . VAL A 1 187 ? 1.998 -10.562 27.706 1.00 45.31 187 VAL A C 1
ATOM 1507 O O . VAL A 1 187 ? 3.038 -10.42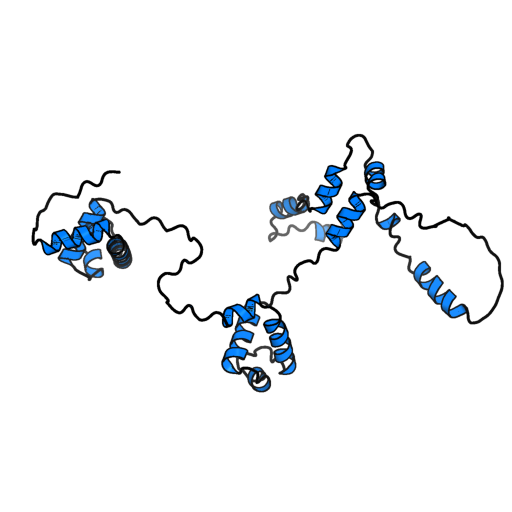4 27.052 1.00 45.31 187 VAL A O 1
ATOM 1510 N N . VAL A 1 188 ? 1.673 -9.752 28.706 1.00 47.97 188 VAL A N 1
ATOM 1511 C CA . VAL A 1 188 ? 2.617 -8.787 29.264 1.00 47.97 188 VAL A CA 1
ATOM 1512 C C . VAL A 1 188 ? 3.678 -9.604 30.008 1.00 47.97 188 VAL A C 1
ATOM 1514 O O . VAL A 1 188 ? 3.753 -9.604 31.226 1.00 47.97 188 VAL A O 1
ATOM 1517 N N . VAL A 1 189 ? 4.453 -10.387 29.262 1.00 42.69 189 VAL A N 1
ATOM 1518 C CA . VAL A 1 189 ? 5.678 -11.027 29.689 1.00 42.69 189 VAL A CA 1
ATOM 1519 C C . VAL A 1 189 ? 6.691 -9.900 29.639 1.00 42.69 189 VAL A C 1
ATOM 1521 O O . VAL A 1 189 ? 6.805 -9.197 28.630 1.00 42.69 189 VAL A O 1
ATOM 1524 N N . GLY A 1 190 ? 7.298 -9.637 30.792 1.00 50.28 190 GLY A N 1
ATOM 1525 C CA . GLY A 1 190 ? 8.101 -8.453 31.056 1.00 50.28 190 GLY A CA 1
ATOM 1526 C C . GLY A 1 190 ? 9.005 -8.053 29.892 1.00 50.28 190 GLY A C 1
ATOM 1527 O O . GLY A 1 190 ? 9.682 -8.886 29.309 1.00 50.28 190 GLY A O 1
ATOM 1528 N N . LYS A 1 191 ? 8.985 -6.751 29.578 1.00 41.16 191 LYS A N 1
ATOM 1529 C CA . LYS A 1 191 ? 10.004 -5.995 28.828 1.00 41.16 191 LYS A CA 1
ATOM 1530 C C . LYS A 1 191 ? 10.835 -6.820 27.818 1.00 41.16 191 LYS A C 1
ATOM 1532 O O . LYS A 1 191 ? 12.058 -6.797 27.864 1.00 41.16 191 LYS A O 1
ATOM 1537 N N . GLY A 1 192 ? 10.178 -7.490 26.873 1.00 42.03 192 GLY A N 1
ATOM 1538 C CA . GLY A 1 192 ? 10.813 -8.021 25.665 1.00 42.03 192 GLY A CA 1
ATOM 1539 C C . GLY A 1 192 ? 10.859 -6.938 24.587 1.00 42.03 192 GLY A C 1
ATOM 1540 O O . GLY A 1 192 ? 9.838 -6.315 24.293 1.00 42.03 192 GLY A O 1
ATOM 1541 N N . GLN A 1 193 ? 12.045 -6.663 24.045 1.00 49.56 193 GLN A N 1
ATOM 1542 C CA . GLN A 1 193 ? 12.328 -5.558 23.123 1.00 49.56 193 GLN A CA 1
ATOM 1543 C C . GLN A 1 193 ? 11.425 -5.556 21.876 1.00 49.56 193 GLN A C 1
ATOM 1545 O O . GLN A 1 193 ? 11.563 -6.363 20.962 1.00 49.56 193 GLN A O 1
ATOM 1550 N N . LEU A 1 194 ? 10.521 -4.575 21.825 1.00 51.75 194 LEU A N 1
ATOM 1551 C CA . LEU A 1 194 ? 9.877 -4.108 20.596 1.00 51.75 194 LEU A CA 1
ATOM 1552 C C . LEU A 1 194 ? 10.939 -3.493 19.660 1.00 51.75 194 LEU A C 1
ATOM 1554 O O . LEU A 1 194 ? 11.930 -2.954 20.159 1.00 51.75 194 LEU A O 1
ATOM 1558 N N . PRO A 1 195 ? 10.740 -3.518 18.324 1.00 41.84 195 PRO A N 1
ATOM 1559 C CA . PRO A 1 195 ? 11.708 -2.987 17.361 1.00 41.84 195 PRO A CA 1
ATOM 1560 C C . PRO A 1 195 ? 12.114 -1.560 17.735 1.00 41.84 195 PRO A C 1
ATOM 1562 O O . PRO A 1 195 ? 11.235 -0.778 18.105 1.00 41.84 195 PRO A O 1
ATOM 1565 N N . PHE A 1 196 ? 13.420 -1.257 17.652 1.00 45.19 196 PHE A N 1
ATOM 1566 C CA . PHE A 1 196 ? 14.086 -0.018 18.086 1.00 45.19 196 PHE A CA 1
ATOM 1567 C C . PHE A 1 196 ? 13.291 1.237 17.691 1.00 45.19 196 PHE A C 1
ATOM 1569 O O . PHE A 1 196 ? 13.525 1.886 16.671 1.00 45.19 196 PHE A O 1
ATOM 1576 N N . ARG A 1 197 ? 12.316 1.613 18.521 1.00 52.69 197 ARG A N 1
ATOM 1577 C CA . ARG A 1 197 ? 11.801 2.973 18.549 1.00 52.69 197 ARG A CA 1
ATOM 1578 C C . ARG A 1 197 ? 12.949 3.774 19.119 1.00 52.69 197 ARG A C 1
ATOM 1580 O O . ARG A 1 197 ? 13.363 3.471 20.235 1.00 52.69 197 ARG A O 1
ATOM 1587 N N . ARG A 1 198 ? 13.439 4.776 18.376 1.00 52.22 198 ARG A N 1
ATOM 1588 C CA . ARG A 1 198 ? 14.337 5.799 18.932 1.00 52.22 198 ARG A CA 1
ATOM 1589 C C . ARG A 1 198 ? 13.813 6.132 20.324 1.00 52.22 198 ARG A C 1
ATOM 1591 O O . ARG A 1 198 ? 12.658 6.562 20.437 1.00 52.22 198 ARG A O 1
ATOM 1598 N N . SER A 1 199 ? 14.596 5.829 21.359 1.00 62.00 199 SER A N 1
ATOM 1599 C CA . SER A 1 199 ? 14.222 6.173 22.722 1.00 62.00 199 SER A CA 1
ATOM 1600 C C . SER A 1 199 ? 13.916 7.664 22.694 1.00 62.00 199 SER A C 1
ATOM 1602 O O . SER A 1 199 ? 14.711 8.472 22.206 1.00 62.00 199 SER A O 1
ATOM 1604 N N . LYS A 1 200 ? 12.691 8.042 23.071 1.00 62.97 200 LYS A N 1
ATOM 1605 C CA . LYS A 1 200 ? 12.398 9.464 23.228 1.00 62.97 200 LYS A CA 1
ATOM 1606 C C . LYS A 1 200 ? 13.387 9.951 24.276 1.00 62.97 200 LYS A C 1
ATOM 1608 O O . LYS A 1 200 ? 13.360 9.422 25.383 1.00 62.97 200 LYS A O 1
ATOM 1613 N N . LYS A 1 201 ? 14.258 10.895 23.906 1.00 68.81 201 LYS A N 1
ATOM 1614 C CA . LYS A 1 201 ? 15.139 11.555 24.869 1.00 68.81 201 LYS A CA 1
ATOM 1615 C C . LYS A 1 201 ? 14.263 12.038 26.023 1.00 68.81 201 LYS A C 1
ATOM 1617 O O . LYS A 1 201 ? 13.219 12.656 25.785 1.00 68.81 201 LYS A O 1
ATOM 1622 N N . GLU A 1 202 ? 14.626 11.657 27.240 1.00 75.00 202 GLU A N 1
ATOM 1623 C CA . GLU A 1 202 ? 13.910 12.095 28.431 1.00 75.00 202 GLU A CA 1
ATOM 1624 C C . GLU A 1 202 ? 14.022 13.620 28.546 1.00 75.00 202 GLU A C 1
ATOM 1626 O O . GLU A 1 202 ? 15.016 14.209 28.121 1.00 75.00 202 GLU A O 1
ATOM 1631 N N . LYS A 1 203 ? 12.973 14.279 29.054 1.00 80.75 203 LYS A N 1
ATOM 1632 C CA . LYS A 1 203 ? 13.007 15.734 29.243 1.00 80.75 203 LYS A CA 1
ATOM 1633 C C . LYS A 1 203 ? 13.990 16.047 30.377 1.00 80.75 203 LYS A C 1
ATOM 1635 O O . LYS A 1 203 ? 13.858 15.485 31.466 1.00 80.75 203 LYS A O 1
ATOM 1640 N N . THR A 1 204 ? 14.926 16.953 30.117 1.00 85.25 204 THR A N 1
ATOM 1641 C CA . THR A 1 204 ? 15.712 17.639 31.144 1.00 85.25 204 THR A CA 1
ATOM 1642 C C . THR A 1 204 ? 14.915 18.840 31.645 1.00 85.25 204 THR A C 1
ATOM 1644 O O . THR A 1 204 ? 14.316 19.569 30.852 1.00 85.25 204 THR A O 1
ATOM 1647 N N . PHE A 1 205 ? 14.849 19.005 32.962 1.00 85.75 205 PHE A N 1
ATOM 1648 C CA . PHE A 1 205 ? 14.124 20.103 33.597 1.00 85.75 205 PHE A CA 1
ATOM 1649 C C . PHE A 1 205 ? 15.095 21.232 33.929 1.00 85.75 205 PHE A C 1
ATOM 1651 O O . PHE A 1 205 ? 16.179 20.986 34.466 1.00 85.75 205 PHE A O 1
ATOM 1658 N N . GLY A 1 206 ? 14.710 22.469 33.619 1.00 86.50 206 GLY A N 1
ATOM 1659 C CA . GLY A 1 206 ? 15.457 23.653 34.041 1.00 86.50 206 GLY A CA 1
ATOM 1660 C C . GLY A 1 206 ? 15.368 23.863 35.557 1.00 86.50 206 GLY A C 1
ATOM 1661 O O . GLY A 1 206 ? 14.414 23.422 36.190 1.00 86.50 206 GLY A O 1
ATOM 1662 N N . LYS A 1 207 ? 16.325 24.587 36.154 1.00 84.75 207 LYS A N 1
ATOM 1663 C CA . LYS A 1 207 ? 16.365 24.830 37.615 1.00 84.75 207 LYS A CA 1
ATOM 1664 C C . LYS A 1 207 ? 15.049 25.414 38.156 1.00 84.75 207 LYS A C 1
ATOM 1666 O O . LYS A 1 207 ? 14.485 24.869 39.098 1.00 84.75 207 LYS A O 1
ATOM 1671 N N . LYS A 1 208 ? 14.508 26.439 37.484 1.00 84.88 208 LYS A N 1
ATOM 1672 C CA . LYS A 1 208 ? 13.215 27.057 37.832 1.00 84.88 208 LYS A CA 1
ATOM 1673 C C . LYS A 1 208 ? 12.027 26.099 37.701 1.00 84.88 208 LYS A C 1
ATOM 1675 O O . LYS A 1 208 ? 11.132 26.127 38.535 1.00 84.88 208 LYS A O 1
ATOM 1680 N N . GLU A 1 209 ? 12.018 25.234 36.680 1.00 87.62 209 GLU A N 1
ATOM 1681 C CA . GLU A 1 209 ? 10.960 24.224 36.519 1.00 87.62 209 GLU A CA 1
ATOM 1682 C C . GLU A 1 209 ? 11.001 23.213 37.671 1.00 87.62 209 GLU A C 1
ATOM 1684 O O . GLU A 1 209 ? 9.959 22.852 38.211 1.00 87.62 209 GLU A O 1
ATOM 1689 N N . VAL A 1 210 ? 12.201 22.782 38.080 1.00 89.38 210 VAL A N 1
ATOM 1690 C CA . VAL A 1 210 ? 12.380 21.880 39.225 1.00 89.38 210 VAL A CA 1
ATOM 1691 C C . VAL A 1 210 ? 11.885 22.547 40.507 1.00 89.38 210 VAL A C 1
ATOM 1693 O O . VAL A 1 210 ? 11.077 21.951 41.210 1.00 89.38 210 VAL A O 1
ATOM 1696 N N . GLU A 1 211 ? 12.307 23.778 40.798 1.00 87.19 211 GLU A N 1
ATOM 1697 C CA . GLU A 1 211 ? 11.869 24.539 41.981 1.00 87.19 211 GLU A CA 1
ATOM 1698 C C . GLU A 1 211 ? 10.352 24.758 42.015 1.00 87.19 211 GLU A C 1
ATOM 1700 O O . GLU A 1 211 ? 9.712 24.598 43.056 1.00 87.19 211 GLU A O 1
ATOM 1705 N N . TRP A 1 212 ? 9.754 25.074 40.867 1.00 89.50 212 TRP A N 1
ATOM 1706 C CA . TRP A 1 212 ? 8.311 25.242 40.740 1.00 89.50 212 TRP A CA 1
ATOM 1707 C C . TRP A 1 212 ? 7.553 23.935 41.000 1.00 89.50 212 TRP A C 1
ATOM 1709 O O . TRP A 1 212 ? 6.595 23.907 41.778 1.00 89.50 212 TRP A O 1
ATOM 1719 N N . ILE A 1 213 ? 7.997 22.829 40.395 1.00 89.69 213 ILE A N 1
ATOM 1720 C CA . ILE A 1 213 ? 7.371 21.512 40.551 1.00 89.69 213 ILE A CA 1
ATOM 1721 C C . ILE A 1 213 ? 7.500 21.011 41.994 1.00 89.69 213 ILE A C 1
ATOM 1723 O O . ILE A 1 213 ? 6.528 20.482 42.539 1.00 89.69 213 ILE A O 1
ATOM 1727 N N . THR A 1 214 ? 8.659 21.186 42.634 1.00 89.38 214 THR A N 1
ATOM 1728 C CA . THR A 1 214 ? 8.859 20.776 44.032 1.00 89.38 214 THR A CA 1
ATOM 1729 C C . THR A 1 214 ? 8.003 21.602 44.988 1.00 89.38 214 THR A C 1
ATOM 1731 O O . THR A 1 214 ? 7.336 21.023 45.848 1.00 89.38 214 THR A O 1
ATOM 1734 N N . TYR A 1 215 ? 7.925 22.923 44.796 1.00 89.12 215 TYR A N 1
ATOM 1735 C CA . TYR A 1 215 ? 7.013 23.795 45.539 1.00 89.12 215 TYR A CA 1
ATOM 1736 C C . TYR A 1 215 ? 5.549 23.356 45.380 1.00 89.12 215 TYR A C 1
ATOM 1738 O O . TYR A 1 215 ? 4.843 23.191 46.377 1.00 89.12 215 TYR A O 1
ATOM 1746 N N . CYS A 1 216 ? 5.105 23.092 44.146 1.00 86.25 216 CYS A N 1
ATOM 1747 C CA . CYS A 1 216 ? 3.743 22.640 43.863 1.00 86.25 216 CYS A CA 1
ATOM 1748 C C . CYS A 1 216 ? 3.414 21.329 44.581 1.00 86.25 216 CYS A C 1
ATOM 1750 O O . CYS A 1 216 ? 2.372 21.219 45.231 1.00 86.25 216 CYS A O 1
ATOM 1752 N N . LEU A 1 217 ? 4.302 20.338 44.476 1.00 88.75 217 LEU A N 1
ATOM 1753 C CA . LEU A 1 217 ? 4.120 19.031 45.104 1.00 88.75 217 LEU A CA 1
ATOM 1754 C C . LEU A 1 217 ? 4.062 19.130 46.630 1.00 88.75 217 LEU A C 1
ATOM 1756 O O . LEU A 1 217 ? 3.229 18.461 47.238 1.00 88.75 217 LEU A O 1
ATOM 1760 N N . ASN A 1 218 ? 4.882 19.988 47.236 1.00 87.88 218 ASN A N 1
ATOM 1761 C CA . ASN A 1 218 ? 4.900 20.178 48.685 1.00 87.88 218 ASN A CA 1
ATOM 1762 C C . ASN A 1 218 ? 3.661 20.922 49.195 1.00 87.88 218 ASN A C 1
ATOM 1764 O O . ASN A 1 218 ? 3.103 20.544 50.219 1.00 87.88 218 ASN A O 1
ATOM 1768 N N . ARG A 1 219 ? 3.206 21.958 48.481 1.00 85.88 219 ARG A N 1
ATOM 1769 C CA . ARG A 1 219 ? 2.100 22.815 48.934 1.00 85.88 219 ARG A CA 1
ATOM 1770 C C . ARG A 1 219 ? 0.713 22.266 48.599 1.00 85.88 219 ARG A C 1
ATOM 1772 O O . ARG A 1 219 ? -0.193 22.359 49.419 1.00 85.88 219 ARG A O 1
ATOM 1779 N N . TYR A 1 220 ? 0.532 21.715 47.399 1.00 86.38 220 TYR A N 1
ATOM 1780 C CA . TYR A 1 220 ? -0.783 21.311 46.875 1.00 86.38 220 TYR A CA 1
ATOM 1781 C C . TYR A 1 220 ? -0.903 19.807 46.607 1.00 86.38 220 TYR A C 1
ATOM 1783 O O . TYR A 1 220 ? -1.991 19.320 46.276 1.00 86.38 220 TYR A O 1
ATOM 1791 N N . GLY A 1 221 ? 0.191 19.047 46.713 1.00 86.75 221 GLY A N 1
ATOM 1792 C CA . GLY A 1 221 ? 0.192 17.599 46.526 1.00 86.75 221 GLY A CA 1
ATOM 1793 C C . GLY A 1 221 ? -0.244 17.183 45.120 1.00 86.75 221 GLY A C 1
ATOM 1794 O O . GLY A 1 221 ? 0.519 17.266 44.163 1.00 86.75 221 GLY A O 1
ATOM 1795 N N . ARG A 1 222 ? -1.479 16.680 44.985 1.00 84.62 222 ARG A N 1
ATOM 1796 C CA . ARG A 1 222 ? -2.062 16.222 43.705 1.00 84.62 222 ARG A CA 1
ATOM 1797 C C . ARG A 1 222 ? -3.181 17.128 43.180 1.00 84.62 222 ARG A C 1
ATOM 1799 O O . ARG A 1 222 ? -3.845 16.766 42.210 1.00 84.62 222 ARG A O 1
ATOM 1806 N N . ASN A 1 223 ? -3.408 18.287 43.797 1.00 90.94 223 ASN A N 1
ATOM 1807 C CA . ASN A 1 223 ? -4.452 19.213 43.370 1.00 90.94 223 ASN A CA 1
ATOM 1808 C C . ASN A 1 223 ? -3.955 20.160 42.263 1.00 90.94 223 ASN A C 1
ATOM 1810 O O . ASN A 1 223 ? -3.563 21.297 42.514 1.00 90.94 223 ASN A O 1
ATOM 1814 N N . TYR A 1 224 ? -4.002 19.687 41.015 1.00 91.50 224 TYR A N 1
ATOM 1815 C CA . TYR A 1 224 ? -3.518 20.434 39.845 1.00 91.50 224 TYR A CA 1
ATOM 1816 C C . TYR A 1 224 ? -4.325 21.704 39.536 1.00 91.50 224 TYR A C 1
ATOM 1818 O O . TYR A 1 224 ? -3.796 22.638 38.944 1.00 91.50 224 TYR A O 1
ATOM 1826 N N . GLN A 1 225 ? -5.600 21.750 39.938 1.00 91.75 225 GLN A N 1
ATOM 1827 C CA . GLN A 1 225 ? -6.450 22.931 39.753 1.00 91.75 225 GLN A CA 1
ATOM 1828 C C . GLN A 1 225 ? -6.021 24.077 40.674 1.00 91.75 225 GLN A C 1
ATOM 1830 O O . GLN A 1 225 ? -6.050 25.235 40.268 1.00 91.75 225 GLN A O 1
ATOM 1835 N N . ALA A 1 226 ? -5.593 23.755 41.899 1.00 88.38 226 ALA A N 1
ATOM 1836 C CA . ALA A 1 226 ? -5.046 24.740 42.825 1.00 88.38 226 ALA A CA 1
ATOM 1837 C C . ALA A 1 226 ? -3.669 25.248 42.369 1.00 88.38 226 ALA A C 1
ATOM 1839 O O . ALA A 1 226 ? -3.431 26.448 42.412 1.00 88.38 226 ALA A O 1
ATOM 1840 N N . MET A 1 227 ? -2.810 24.360 41.849 1.00 91.62 227 MET A N 1
ATOM 1841 C CA . MET A 1 227 ? -1.495 24.732 41.299 1.00 91.62 227 MET A CA 1
ATOM 1842 C C . MET A 1 227 ? -1.609 25.703 40.119 1.00 91.62 227 MET A C 1
ATOM 1844 O O . MET A 1 227 ? -0.851 26.661 40.034 1.00 91.62 227 MET A O 1
ATOM 1848 N N . ALA A 1 228 ? -2.579 25.482 39.226 1.00 91.06 228 ALA A N 1
ATOM 1849 C CA . ALA A 1 228 ? -2.796 26.351 38.070 1.00 91.06 228 ALA A CA 1
ATOM 1850 C C . ALA A 1 228 ? -3.238 27.773 38.462 1.00 91.06 228 ALA A C 1
ATOM 1852 O O . ALA A 1 228 ? -2.973 28.717 37.724 1.00 91.06 228 ALA A O 1
ATOM 1853 N N . LYS A 1 229 ? -3.901 27.918 39.617 1.00 90.75 229 LYS A N 1
ATOM 1854 C CA . LYS A 1 229 ? -4.400 29.193 40.155 1.00 90.75 229 LYS A CA 1
ATOM 1855 C C . LYS A 1 229 ? -3.427 29.878 41.120 1.00 90.75 229 LYS A C 1
ATOM 1857 O O . LYS A 1 229 ? -3.755 30.944 41.633 1.00 90.75 229 LYS A O 1
ATOM 1862 N N . ASP A 1 230 ? -2.283 29.268 41.420 1.00 89.06 230 ASP A N 1
ATOM 1863 C CA . ASP A 1 230 ? -1.297 29.863 42.320 1.00 89.06 230 ASP A CA 1
ATOM 1864 C C . ASP A 1 230 ? -0.634 31.074 41.641 1.00 89.06 230 ASP A C 1
ATOM 1866 O O . ASP A 1 230 ? -0.258 31.029 40.471 1.00 89.06 230 ASP A O 1
ATOM 1870 N N . VAL A 1 231 ? -0.481 32.160 42.398 1.00 85.75 231 VAL A N 1
ATOM 1871 C CA . VAL A 1 231 ? 0.150 33.420 41.978 1.00 85.75 231 VAL A CA 1
ATOM 1872 C C . VAL A 1 231 ? 1.597 33.213 41.514 1.00 85.75 231 VAL A C 1
ATOM 1874 O O . VAL A 1 231 ? 2.094 33.948 40.667 1.00 85.75 231 VAL A O 1
ATOM 1877 N N . ARG A 1 232 ? 2.272 32.189 42.041 1.00 83.56 232 ARG A N 1
ATOM 1878 C CA . ARG A 1 232 ? 3.647 31.811 41.709 1.00 83.56 232 ARG A CA 1
ATOM 1879 C C . ARG A 1 232 ? 3.744 30.934 40.449 1.00 83.56 232 ARG A C 1
ATOM 1881 O O . ARG A 1 232 ? 4.846 30.540 40.080 1.00 83.56 232 ARG A O 1
ATOM 1888 N N . ASN A 1 233 ? 2.627 30.645 39.770 1.00 84.69 233 ASN A N 1
ATOM 1889 C CA . ASN A 1 233 ? 2.610 29.960 38.473 1.00 84.69 233 ASN A CA 1
ATOM 1890 C C . ASN A 1 233 ? 3.161 30.868 37.360 1.00 84.69 233 ASN A C 1
ATOM 1892 O O . ASN A 1 233 ? 2.421 31.403 36.534 1.00 84.69 233 ASN A O 1
ATOM 1896 N N . GLU A 1 234 ? 4.484 31.023 37.334 1.00 77.81 234 GLU A N 1
ATOM 1897 C CA . GLU A 1 234 ? 5.212 31.841 36.357 1.00 77.81 234 GLU A CA 1
ATOM 1898 C C . GLU A 1 234 ? 4.991 31.368 34.911 1.00 77.81 234 GLU A C 1
ATOM 1900 O O . GLU A 1 234 ? 5.022 32.173 33.983 1.00 77.81 234 GLU A O 1
ATOM 1905 N N . PHE A 1 235 ? 4.734 30.071 34.717 1.00 82.19 235 PHE A N 1
ATOM 1906 C CA . PHE A 1 235 ? 4.588 29.448 33.399 1.00 82.19 235 PHE A CA 1
ATOM 1907 C C . PHE A 1 235 ? 3.167 29.535 32.828 1.00 82.19 235 PHE A C 1
ATOM 1909 O O . PHE A 1 235 ? 2.956 29.148 31.682 1.00 82.19 235 PHE A O 1
ATOM 1916 N N . GLN A 1 236 ? 2.200 30.050 33.601 1.00 85.00 236 GLN A N 1
ATOM 1917 C CA . GLN A 1 236 ? 0.783 30.152 33.216 1.00 85.00 236 GLN A CA 1
ATOM 1918 C C . GLN A 1 236 ? 0.196 28.825 32.695 1.00 85.00 236 GLN A C 1
ATOM 1920 O O . GLN A 1 236 ? -0.724 28.804 31.876 1.00 85.00 236 GLN A O 1
ATOM 1925 N N . ASP A 1 237 ? 0.729 27.700 33.178 1.00 87.81 237 ASP A N 1
ATOM 1926 C CA . ASP A 1 237 ? 0.357 26.375 32.699 1.00 87.81 237 ASP A CA 1
ATOM 1927 C C . ASP A 1 237 ? -1.069 26.011 33.126 1.00 87.81 237 ASP A C 1
ATOM 1929 O O . ASP A 1 237 ? -1.491 26.258 34.263 1.00 87.81 237 ASP A O 1
ATOM 1933 N N . SER A 1 238 ? -1.806 25.337 32.237 1.00 93.75 238 SER A N 1
ATOM 1934 C CA . SER A 1 238 ? -3.105 24.772 32.596 1.00 93.75 238 SER A CA 1
ATOM 1935 C C . SER A 1 238 ? -2.943 23.587 33.557 1.00 93.75 238 SER A C 1
ATOM 1937 O O . SER A 1 238 ? -1.920 22.899 33.569 1.00 93.75 238 SER A O 1
ATOM 1939 N N . ALA A 1 239 ? -3.989 23.247 34.317 1.00 92.69 239 ALA A N 1
ATOM 1940 C CA . ALA A 1 239 ? -3.957 22.090 35.223 1.00 92.69 239 ALA A CA 1
ATOM 1941 C C . ALA A 1 239 ? -3.579 20.769 34.508 1.00 92.69 239 ALA A C 1
ATOM 1943 O O . ALA A 1 239 ? -2.967 19.875 35.099 1.00 92.69 239 ALA A O 1
ATOM 1944 N N . GLY A 1 240 ? -3.928 20.636 33.222 1.00 92.50 240 GLY A N 1
ATOM 1945 C CA . GLY A 1 240 ? -3.547 19.493 32.393 1.00 92.50 240 GLY A CA 1
ATOM 1946 C C . GLY A 1 240 ? -2.065 19.490 32.009 1.00 92.50 240 GLY A C 1
ATOM 1947 O O . GLY A 1 240 ? -1.450 18.420 31.954 1.00 92.50 240 GLY A O 1
ATOM 1948 N N . ASP A 1 241 ? -1.485 20.665 31.777 1.00 92.75 241 ASP A N 1
ATOM 1949 C CA . ASP A 1 241 ? -0.063 20.842 31.473 1.00 92.75 241 ASP A CA 1
ATOM 1950 C C . ASP A 1 241 ? 0.788 20.538 32.698 1.00 92.75 241 ASP A C 1
ATOM 1952 O O . ASP A 1 241 ? 1.636 19.647 32.630 1.00 92.75 241 ASP A O 1
ATOM 1956 N N . ILE A 1 242 ? 0.439 21.117 33.850 1.00 91.69 242 ILE A N 1
ATOM 1957 C CA . ILE A 1 242 ? 1.081 20.844 35.144 1.00 91.69 242 ILE A CA 1
ATOM 1958 C C . ILE A 1 242 ? 1.044 19.344 35.461 1.00 91.69 242 ILE A C 1
ATOM 1960 O O . ILE A 1 242 ? 2.051 18.746 35.842 1.00 91.69 242 ILE A O 1
ATOM 1964 N N . ARG A 1 243 ? -0.099 18.678 35.237 1.00 93.00 243 ARG A N 1
ATOM 1965 C CA . ARG A 1 243 ? -0.217 17.226 35.440 1.00 93.00 243 ARG A CA 1
ATOM 1966 C C . ARG A 1 243 ? 0.731 16.439 34.536 1.00 93.00 243 ARG A C 1
ATOM 1968 O O . ARG A 1 243 ? 1.352 15.477 34.995 1.00 93.00 243 ARG A O 1
ATOM 1975 N N . ARG A 1 244 ? 0.829 16.792 33.251 1.00 91.75 244 ARG A N 1
ATOM 1976 C CA . ARG A 1 244 ? 1.752 16.133 32.310 1.00 91.75 244 ARG A CA 1
ATOM 1977 C C . ARG A 1 244 ? 3.203 16.387 32.693 1.00 91.75 244 ARG A C 1
ATOM 1979 O O . ARG A 1 244 ? 4.017 15.471 32.580 1.00 91.75 244 ARG A O 1
ATOM 1986 N N . GLU A 1 245 ? 3.504 17.585 33.168 1.00 90.94 245 GLU A N 1
ATOM 1987 C CA . GLU A 1 245 ? 4.837 17.987 33.589 1.00 90.94 245 GLU A CA 1
ATOM 1988 C C . GLU A 1 245 ? 5.292 17.222 34.827 1.00 90.94 245 GLU A C 1
ATOM 1990 O O . GLU A 1 245 ? 6.320 16.552 34.786 1.00 90.94 245 GLU A O 1
ATOM 1995 N N . ILE A 1 246 ? 4.454 17.159 35.862 1.00 90.94 246 ILE A N 1
ATOM 1996 C CA . ILE A 1 246 ? 4.702 16.350 37.060 1.00 90.94 246 ILE A CA 1
ATOM 1997 C C . ILE A 1 246 ? 4.828 14.862 36.703 1.00 90.94 246 ILE A C 1
ATOM 1999 O O . ILE A 1 246 ? 5.659 14.149 37.262 1.00 90.94 246 ILE A O 1
ATOM 2003 N N . MET A 1 247 ? 4.044 14.358 35.746 1.00 90.75 247 MET A N 1
ATOM 2004 C CA . MET A 1 247 ? 4.175 12.970 35.283 1.00 90.75 247 MET A CA 1
ATOM 2005 C C . MET A 1 247 ? 5.498 12.715 34.552 1.00 90.75 247 MET A C 1
ATOM 2007 O O . MET A 1 247 ? 6.056 11.627 34.684 1.00 90.75 247 MET A O 1
ATOM 2011 N N . ARG A 1 248 ? 6.012 13.687 33.790 1.00 90.25 248 ARG A N 1
ATOM 2012 C CA . ARG A 1 248 ? 7.355 13.616 33.196 1.00 90.25 248 ARG A CA 1
ATOM 2013 C C . ARG A 1 248 ? 8.433 13.683 34.277 1.00 90.25 248 ARG A C 1
ATOM 2015 O O . ARG A 1 248 ? 9.349 12.871 34.243 1.00 90.25 248 ARG A O 1
ATOM 2022 N N . PHE A 1 249 ? 8.262 14.563 35.260 1.00 90.12 249 PHE A N 1
ATOM 2023 C CA . PHE A 1 249 ? 9.175 14.745 36.386 1.00 90.12 249 PHE A CA 1
ATOM 2024 C C . PHE A 1 249 ? 9.315 13.460 37.207 1.00 90.12 249 PHE A C 1
ATOM 2026 O O . PHE A 1 249 ? 10.420 13.011 37.470 1.00 90.12 249 PHE A O 1
ATOM 2033 N N . ARG A 1 250 ? 8.198 12.783 37.506 1.00 88.50 250 ARG A N 1
ATOM 2034 C CA . ARG A 1 250 ? 8.173 11.497 38.228 1.00 88.50 250 ARG A CA 1
ATOM 2035 C C . ARG A 1 250 ? 8.768 10.322 37.455 1.00 88.50 250 ARG A C 1
ATOM 2037 O O . ARG A 1 250 ? 9.128 9.323 38.067 1.00 88.50 250 ARG A O 1
ATOM 2044 N N . ARG A 1 251 ? 8.789 10.389 36.120 1.00 88.00 251 ARG A N 1
ATOM 2045 C CA . ARG A 1 251 ? 9.385 9.344 35.274 1.00 88.00 251 ARG A CA 1
ATOM 2046 C C . ARG A 1 251 ? 10.899 9.459 35.191 1.00 88.00 251 ARG A C 1
ATOM 2048 O O . ARG A 1 251 ? 11.526 8.442 34.936 1.00 88.00 251 ARG A O 1
ATOM 2055 N N . ASN A 1 252 ? 11.446 10.660 35.378 1.00 85.94 252 ASN A N 1
ATOM 2056 C CA . ASN A 1 252 ? 12.879 10.901 35.348 1.00 85.94 252 ASN A CA 1
ATOM 2057 C C . ASN A 1 252 ? 13.476 10.598 36.743 1.00 85.94 252 ASN A C 1
ATOM 2059 O O . ASN A 1 252 ? 13.162 11.325 37.694 1.00 85.94 252 ASN A O 1
ATOM 2063 N N . PRO A 1 253 ? 14.301 9.541 36.892 1.00 85.00 253 PRO A N 1
ATOM 2064 C CA . PRO A 1 253 ? 14.832 9.130 38.193 1.00 85.00 253 PRO A CA 1
ATOM 2065 C C . PRO A 1 253 ? 15.656 10.227 38.869 1.00 85.00 253 PRO A C 1
ATOM 2067 O O . PRO A 1 253 ? 15.494 10.466 40.061 1.00 85.00 253 PRO A O 1
ATOM 2070 N N . THR A 1 254 ? 16.454 10.973 38.100 1.00 85.75 254 THR A N 1
ATOM 2071 C CA . THR A 1 254 ? 17.378 11.992 38.617 1.00 85.75 254 THR A CA 1
ATOM 2072 C C . THR A 1 254 ? 16.670 13.036 39.480 1.00 85.75 254 THR A C 1
ATOM 2074 O O . THR A 1 254 ? 17.118 13.344 40.581 1.00 85.75 254 THR A O 1
ATOM 2077 N N . TYR A 1 255 ? 15.536 13.562 39.011 1.00 85.62 255 TYR A N 1
ATOM 2078 C CA . TYR A 1 255 ? 14.815 14.615 39.728 1.00 85.62 255 TYR A CA 1
ATOM 2079 C C . TYR A 1 255 ? 13.848 14.064 40.778 1.00 85.62 255 TYR A C 1
ATOM 2081 O O . TYR A 1 255 ? 13.698 14.652 41.850 1.00 85.62 255 TYR A O 1
ATOM 2089 N N . TRP A 1 256 ? 13.189 12.935 40.494 1.00 86.69 256 TRP A N 1
ATOM 2090 C CA . TRP A 1 256 ? 12.237 12.338 41.431 1.00 86.69 256 TRP A CA 1
ATOM 2091 C C . TRP A 1 256 ? 12.925 11.755 42.669 1.00 86.69 256 TRP A C 1
ATOM 2093 O O . TRP A 1 256 ? 12.391 11.866 43.775 1.00 86.69 256 TRP A O 1
ATOM 2103 N N . ASP A 1 257 ? 14.110 11.170 42.507 1.00 84.75 257 ASP A N 1
ATOM 2104 C CA . ASP A 1 257 ? 14.896 10.651 43.624 1.00 84.75 257 ASP A CA 1
ATOM 2105 C C . ASP A 1 257 ? 15.490 11.787 44.461 1.00 84.75 257 ASP A C 1
ATOM 2107 O O . ASP A 1 257 ? 15.387 11.735 45.685 1.00 84.75 257 ASP A O 1
ATOM 2111 N N . ALA A 1 258 ? 15.969 12.867 43.830 1.00 83.00 258 ALA A N 1
ATOM 2112 C CA . ALA A 1 258 ? 16.401 14.077 44.536 1.00 83.00 258 ALA A CA 1
ATOM 2113 C C . ALA A 1 258 ? 15.260 14.717 45.349 1.00 83.00 258 ALA A C 1
ATOM 2115 O O . ALA A 1 258 ? 15.438 15.065 46.515 1.00 83.00 258 ALA A O 1
ATOM 2116 N N . TYR A 1 259 ? 14.057 14.818 44.771 1.00 82.69 259 TYR A N 1
ATOM 2117 C CA . TYR A 1 259 ? 12.876 15.306 45.487 1.00 82.69 259 TYR A CA 1
ATOM 2118 C C . TYR A 1 259 ? 12.530 14.432 46.703 1.00 82.69 259 TYR A C 1
ATOM 2120 O O . TYR A 1 259 ? 12.280 14.959 47.787 1.00 82.69 259 TYR A O 1
ATOM 2128 N N . LYS A 1 260 ? 12.542 13.100 46.550 1.00 81.88 260 LYS A N 1
ATOM 2129 C CA . LYS A 1 260 ? 12.283 12.172 47.662 1.00 81.88 260 LYS A CA 1
ATOM 2130 C C . LYS A 1 260 ? 13.350 12.265 48.751 1.00 81.88 260 LYS A C 1
ATOM 2132 O O . LYS A 1 260 ? 12.982 12.290 49.919 1.00 81.88 260 LYS A O 1
ATOM 2137 N N . ALA A 1 261 ? 14.631 12.342 48.389 1.00 78.06 261 ALA A N 1
ATOM 21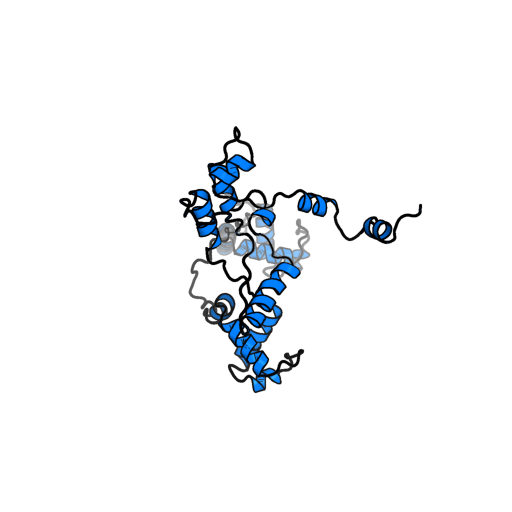38 C CA . ALA A 1 261 ? 15.726 12.448 49.353 1.00 78.06 261 ALA A CA 1
ATOM 2139 C C . ALA A 1 261 ? 15.585 13.707 50.225 1.00 78.06 261 ALA A C 1
ATOM 2141 O O . ALA A 1 261 ? 15.680 13.629 51.448 1.00 78.06 261 ALA A O 1
ATOM 2142 N N . ASN A 1 262 ? 15.241 14.839 49.606 1.00 69.12 262 ASN A N 1
ATOM 2143 C CA . ASN A 1 262 ? 15.033 16.106 50.308 1.00 69.12 262 ASN A CA 1
ATOM 2144 C C . ASN A 1 262 ? 13.771 16.105 51.189 1.00 69.12 262 ASN A C 1
ATOM 2146 O O . ASN A 1 262 ? 13.755 16.746 52.235 1.00 69.12 262 ASN A O 1
ATOM 2150 N N . ASN A 1 263 ? 12.723 15.373 50.797 1.00 66.31 263 ASN A N 1
ATOM 2151 C CA . ASN A 1 263 ? 11.484 15.278 51.574 1.00 66.31 263 ASN A CA 1
ATOM 2152 C C . ASN A 1 263 ? 11.607 14.303 52.767 1.00 66.31 263 ASN A C 1
ATOM 2154 O O . ASN A 1 263 ? 11.038 14.545 53.825 1.00 66.31 263 ASN A O 1
ATOM 2158 N N . VAL A 1 264 ? 12.394 13.226 52.634 1.00 57.03 264 VAL A N 1
ATOM 2159 C CA . VAL A 1 264 ? 12.683 12.270 53.726 1.00 57.03 264 VAL A CA 1
ATOM 2160 C C . VAL A 1 264 ? 13.601 12.879 54.793 1.00 57.03 264 VAL A C 1
ATOM 2162 O O . VAL A 1 264 ? 13.477 12.540 55.965 1.00 57.03 264 VAL A O 1
ATOM 2165 N N . ALA A 1 265 ? 14.484 13.808 54.417 1.00 48.66 265 ALA A N 1
ATOM 2166 C CA . ALA A 1 265 ? 15.397 14.464 55.351 1.00 48.66 265 ALA A CA 1
ATOM 2167 C C . ALA A 1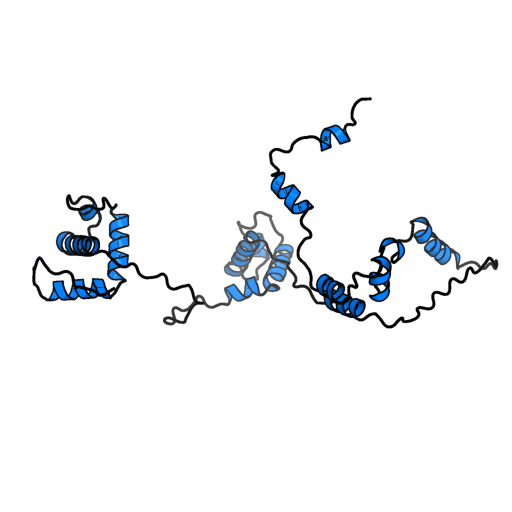 265 ? 14.728 15.520 56.258 1.00 48.66 265 ALA A C 1
ATOM 2169 O O . ALA A 1 265 ? 15.372 16.004 57.182 1.00 48.66 265 ALA A O 1
ATOM 2170 N N . GLY A 1 266 ? 13.468 15.912 56.019 1.00 48.81 266 GLY A N 1
ATOM 2171 C CA . GLY A 1 266 ? 12.777 16.924 56.836 1.00 48.81 266 GLY A CA 1
ATOM 2172 C C . GLY A 1 266 ? 13.428 18.317 56.818 1.00 48.81 266 GLY A C 1
ATOM 2173 O O . GLY A 1 266 ? 13.089 19.172 57.635 1.00 48.81 266 GLY A O 1
ATOM 2174 N N . VAL A 1 267 ? 14.359 18.565 55.893 1.00 43.53 267 VAL A N 1
ATOM 2175 C CA . VAL A 1 267 ? 15.110 19.817 55.806 1.00 43.53 267 VAL A CA 1
ATOM 2176 C C . VAL A 1 267 ? 14.411 20.757 54.825 1.00 43.53 267 VAL A C 1
ATOM 2178 O O . VAL A 1 267 ? 14.586 20.673 53.610 1.00 43.53 267 VAL A O 1
ATOM 2181 N N . TYR A 1 268 ? 13.639 21.703 55.362 1.00 47.78 268 TYR A N 1
ATOM 2182 C CA . TYR A 1 268 ? 13.318 22.941 54.655 1.00 47.78 268 TYR A CA 1
ATOM 2183 C C . TYR A 1 268 ? 14.589 23.795 54.572 1.00 47.78 268 TYR A C 1
ATOM 2185 O O . TYR A 1 268 ? 14.825 24.651 55.419 1.00 47.78 268 TYR A O 1
ATOM 2193 N N . LEU A 1 269 ? 15.417 23.574 53.550 1.00 39.72 269 LEU A N 1
ATOM 2194 C CA . LEU A 1 269 ? 16.446 24.534 53.159 1.00 39.72 269 LEU A CA 1
ATOM 2195 C C . LEU A 1 269 ? 16.187 25.017 51.738 1.00 39.72 269 LEU A C 1
ATOM 2197 O O . LEU A 1 269 ? 16.459 24.360 50.735 1.00 39.72 269 LEU A O 1
ATOM 2201 N N . VAL A 1 270 ? 15.648 26.232 51.702 1.00 48.25 270 VAL A N 1
ATOM 2202 C CA . VAL A 1 270 ? 15.916 27.225 50.669 1.00 48.25 270 VAL A CA 1
ATOM 2203 C C . VAL A 1 270 ? 17.434 27.220 50.410 1.00 48.25 270 VAL A C 1
ATOM 2205 O O . VAL A 1 270 ? 18.213 27.329 51.352 1.00 48.25 270 VAL A O 1
ATOM 2208 N N . ASN A 1 271 ? 17.832 27.097 49.138 1.00 43.44 271 ASN A N 1
ATOM 2209 C CA . ASN A 1 271 ? 19.203 27.214 48.605 1.00 43.44 271 ASN A CA 1
ATOM 2210 C C . ASN A 1 271 ? 20.101 25.957 48.603 1.00 43.44 271 ASN A C 1
ATOM 2212 O O . ASN A 1 271 ? 21.083 25.894 49.335 1.00 43.44 271 ASN A O 1
ATOM 2216 N N . LYS A 1 272 ? 19.870 25.030 47.660 1.00 38.84 272 LYS A N 1
ATOM 2217 C CA . LYS A 1 272 ? 20.890 24.608 46.667 1.00 38.84 272 LYS A CA 1
ATOM 2218 C C . LYS A 1 272 ? 20.261 23.657 45.643 1.00 38.84 272 LYS A C 1
ATOM 2220 O O . LYS A 1 272 ? 19.915 22.525 45.967 1.00 38.84 272 LYS A O 1
ATOM 2225 N N . ALA A 1 273 ? 20.123 24.101 44.395 1.00 41.19 273 ALA A N 1
ATOM 2226 C CA . ALA A 1 273 ? 19.923 23.171 43.288 1.00 41.19 273 ALA A CA 1
ATOM 2227 C C . ALA A 1 273 ? 21.199 22.317 43.138 1.00 41.19 273 ALA A C 1
ATOM 2229 O O . ALA A 1 273 ? 22.291 22.889 43.210 1.00 41.19 273 ALA A O 1
ATOM 2230 N N . PRO A 1 274 ? 21.108 20.991 42.931 1.00 41.53 274 PRO A N 1
ATOM 2231 C CA . PRO A 1 274 ? 22.290 20.189 42.648 1.00 41.53 274 PRO A CA 1
ATOM 2232 C C . PRO A 1 274 ? 22.922 20.682 41.340 1.00 41.53 274 PRO A C 1
ATOM 2234 O O . PRO A 1 274 ? 22.257 20.759 40.303 1.00 41.53 274 PRO A O 1
ATOM 2237 N N . GLU A 1 275 ? 24.196 21.067 41.398 1.00 41.41 275 GLU A N 1
ATOM 2238 C CA . GLU A 1 275 ? 25.005 21.313 40.208 1.00 41.41 275 GLU A CA 1
ATOM 2239 C C . GLU A 1 275 ? 25.200 19.981 39.488 1.00 41.41 275 GLU A C 1
ATOM 2241 O O . GLU A 1 275 ? 25.924 19.103 39.949 1.00 41.41 275 GLU A O 1
ATOM 2246 N N . ILE A 1 276 ? 24.494 19.813 38.374 1.00 44.38 276 ILE A N 1
ATOM 2247 C CA . ILE A 1 276 ? 24.686 18.696 37.456 1.00 44.38 276 ILE A CA 1
ATOM 2248 C C . ILE A 1 276 ? 25.503 19.256 36.290 1.00 44.38 276 ILE A C 1
ATOM 2250 O O . ILE A 1 276 ? 25.068 20.201 35.627 1.00 44.38 276 ILE A O 1
ATOM 2254 N N . ALA A 1 277 ? 26.712 18.716 36.120 1.00 37.88 277 ALA A N 1
ATOM 2255 C CA . ALA A 1 277 ? 27.626 19.006 35.017 1.00 37.88 277 ALA A CA 1
ATOM 2256 C C . ALA A 1 277 ? 26.978 18.691 33.647 1.00 37.88 277 ALA A C 1
ATOM 2258 O O . ALA A 1 277 ? 26.083 17.842 33.603 1.00 37.88 277 ALA A O 1
ATOM 2259 N N . PRO A 1 278 ? 27.380 19.398 32.568 1.00 43.69 278 PRO A N 1
ATOM 2260 C CA . PRO A 1 278 ? 26.720 19.350 31.258 1.00 43.69 278 PRO A CA 1
ATOM 2261 C C . PRO A 1 278 ? 26.698 17.966 30.599 1.00 43.69 278 PRO A C 1
ATOM 2263 O O . PRO A 1 278 ? 27.661 17.191 30.793 1.00 43.69 278 PRO A O 1
#